Protein AF-A0A0Q6MND7-F1 (afdb_monomer)

Foldseek 3Di:
DKDKDQDDLVLLVVAQVLLLQQQCVQCVPVVSVVSNVDHGDHSVNSNVQSVVSQKMFIDDVPGRGQWMWGFDDDPLATFTPDTGGGPVGPPVCRSVVRVVVSQVPRPNDDDFDQDDDQLQVVCLVLLLLLLVLVAAEEEAAAFADDDPNDGVQLVQLVVSQVVVVVVVSNVRYHSANAHLNDQKWKKKFAQLPPLFIKMKTWNDQNQGDSLQDKIKIKIDRQLQVQLVVLQSVLNSSQHPVRDRDPSSVVSNVSSVVSNPPDHPPDPDDGMGMQTRRSSVVVSNSRSPRGNYYIYTYGHGHRHHPPPPVVVVVVVVVVVVPDDDDDDD

Structure (mmCIF, N/CA/C/O backbone):
data_AF-A0A0Q6MND7-F1
#
_entry.id   AF-A0A0Q6MND7-F1
#
loop_
_atom_site.group_PDB
_atom_site.id
_atom_site.type_symbol
_atom_site.label_atom_id
_atom_site.label_alt_id
_atom_site.label_comp_id
_atom_site.label_asym_id
_atom_site.label_entity_id
_atom_site.label_seq_id
_atom_site.pdbx_PDB_ins_code
_atom_site.Cartn_x
_atom_site.Cartn_y
_atom_site.Cartn_z
_atom_site.occupancy
_atom_site.B_iso_or_equiv
_atom_site.auth_seq_id
_atom_site.auth_comp_id
_atom_site.auth_asym_id
_atom_site.auth_atom_id
_atom_site.pdbx_PDB_model_num
ATOM 1 N N . MET A 1 1 ? 19.888 10.293 -25.696 1.00 70.50 1 MET A N 1
ATOM 2 C CA . MET A 1 1 ? 18.619 10.696 -25.037 1.00 70.50 1 MET A CA 1
ATOM 3 C C . MET A 1 1 ? 17.704 9.487 -25.054 1.00 70.50 1 MET A C 1
ATOM 5 O O . MET A 1 1 ? 17.482 8.951 -26.130 1.00 70.50 1 MET A O 1
ATOM 9 N N . THR A 1 2 ? 17.230 9.033 -23.894 1.00 83.75 2 THR A N 1
ATOM 10 C CA . THR A 1 2 ? 16.391 7.830 -23.796 1.00 83.75 2 THR A CA 1
ATOM 11 C C . THR A 1 2 ? 14.961 8.128 -24.246 1.00 83.75 2 THR A C 1
ATOM 13 O O . THR A 1 2 ? 14.338 9.067 -23.748 1.00 83.75 2 THR A O 1
ATOM 16 N N . THR A 1 3 ? 14.434 7.319 -25.162 1.00 90.19 3 THR A N 1
ATOM 17 C CA . THR A 1 3 ? 13.071 7.426 -25.697 1.00 90.19 3 THR A CA 1
ATOM 18 C C . THR A 1 3 ? 12.253 6.209 -25.285 1.00 90.19 3 THR A C 1
ATOM 20 O O . THR A 1 3 ? 12.739 5.084 -25.361 1.00 90.19 3 THR A O 1
ATOM 23 N N . ILE A 1 4 ? 11.004 6.430 -24.863 1.00 90.12 4 ILE A N 1
ATOM 24 C CA . ILE A 1 4 ? 10.061 5.352 -24.542 1.00 90.12 4 ILE A CA 1
ATOM 25 C C . ILE A 1 4 ? 9.159 5.088 -25.749 1.00 90.12 4 ILE A C 1
ATOM 27 O O . ILE A 1 4 ? 8.476 6.004 -26.221 1.00 90.12 4 ILE A O 1
ATOM 31 N N . ARG A 1 5 ? 9.099 3.837 -26.206 1.00 91.88 5 ARG A N 1
ATOM 32 C CA . ARG A 1 5 ? 8.251 3.398 -27.327 1.00 91.88 5 ARG A CA 1
ATOM 33 C C . ARG A 1 5 ? 7.620 2.033 -27.055 1.00 91.88 5 ARG A C 1
ATOM 35 O O . ARG A 1 5 ? 8.047 1.331 -26.145 1.00 91.88 5 ARG A O 1
ATOM 42 N N . ILE A 1 6 ? 6.599 1.673 -27.835 1.00 90.38 6 ILE A N 1
ATOM 43 C CA . ILE A 1 6 ? 6.095 0.291 -27.870 1.00 90.38 6 ILE A CA 1
ATOM 44 C C . ILE A 1 6 ? 7.234 -0.610 -28.369 1.00 90.38 6 ILE A C 1
ATOM 46 O O . ILE A 1 6 ? 8.007 -0.214 -29.254 1.00 90.38 6 ILE A O 1
ATOM 50 N N . ALA A 1 7 ? 7.365 -1.771 -27.741 1.00 93.00 7 ALA A N 1
ATOM 51 C CA . ALA A 1 7 ? 8.336 -2.784 -28.112 1.00 93.00 7 ALA A CA 1
ATOM 52 C C . ALA A 1 7 ? 8.013 -3.363 -29.499 1.00 93.00 7 ALA A C 1
ATOM 54 O O . ALA A 1 7 ? 6.854 -3.479 -29.895 1.00 93.00 7 ALA A O 1
ATOM 55 N N . GLN A 1 8 ? 9.047 -3.701 -30.251 1.00 94.06 8 GLN A N 1
ATOM 56 C CA . GLN A 1 8 ? 8.972 -4.376 -31.541 1.00 94.06 8 GLN A CA 1
ATOM 57 C C . GLN A 1 8 ? 9.474 -5.809 -31.371 1.00 94.06 8 GLN A C 1
ATOM 59 O O . GLN A 1 8 ? 10.228 -6.087 -30.447 1.00 94.06 8 GLN A O 1
ATOM 64 N N . ASP A 1 9 ? 9.097 -6.716 -32.273 1.00 94.62 9 ASP A N 1
ATOM 65 C CA . ASP A 1 9 ? 9.499 -8.132 -32.193 1.00 94.62 9 ASP A CA 1
ATOM 66 C C . ASP A 1 9 ? 11.025 -8.315 -32.066 1.00 94.62 9 ASP A C 1
ATOM 68 O O . ASP A 1 9 ? 11.494 -9.127 -31.273 1.00 94.62 9 ASP A O 1
ATOM 72 N N . ALA A 1 10 ? 11.802 -7.474 -32.757 1.00 93.75 10 ALA A N 1
ATOM 73 C CA . ALA A 1 10 ? 13.262 -7.474 -32.690 1.00 93.75 10 ALA A CA 1
ATOM 74 C C . ALA A 1 10 ? 13.832 -7.103 -31.306 1.00 93.75 10 ALA A C 1
ATOM 76 O O . ALA A 1 10 ? 14.973 -7.451 -31.015 1.00 93.75 10 ALA A O 1
ATOM 77 N N . ASP A 1 11 ? 13.066 -6.415 -30.452 1.00 95.06 11 ASP A N 1
ATOM 78 C CA . ASP A 1 11 ? 13.502 -6.088 -29.091 1.00 95.06 11 ASP A CA 1
ATOM 79 C C . ASP A 1 11 ? 13.483 -7.320 -28.171 1.00 95.06 11 ASP A C 1
ATOM 81 O O . ASP A 1 11 ? 14.204 -7.325 -27.177 1.00 95.06 11 ASP A O 1
ATOM 85 N N . ALA A 1 12 ? 12.686 -8.354 -28.489 1.00 95.94 12 ALA A N 1
ATOM 86 C CA . ALA A 1 12 ? 12.447 -9.508 -27.615 1.00 95.94 12 ALA A CA 1
ATOM 87 C C . ALA A 1 12 ? 13.736 -10.237 -27.212 1.00 95.94 12 ALA A C 1
ATOM 89 O O . ALA A 1 12 ? 13.861 -10.677 -26.074 1.00 95.94 12 ALA A O 1
ATOM 90 N N . GLU A 1 13 ? 14.698 -10.325 -28.133 1.00 95.75 13 GLU A N 1
ATOM 91 C CA . GLU A 1 13 ? 15.995 -10.980 -27.913 1.00 95.75 13 GLU A CA 1
ATOM 92 C C . GLU A 1 13 ? 16.841 -10.268 -26.846 1.00 95.75 13 GLU A C 1
ATOM 94 O O . GLU A 1 13 ? 17.665 -10.893 -26.191 1.00 95.75 13 GLU A O 1
ATOM 99 N N . ALA A 1 14 ? 16.644 -8.960 -26.650 1.00 95.12 14 ALA A N 1
ATOM 100 C CA . ALA A 1 14 ? 17.425 -8.168 -25.702 1.00 95.12 14 ALA A CA 1
ATOM 101 C C . ALA A 1 14 ? 16.803 -8.109 -24.296 1.00 95.12 14 ALA A C 1
ATOM 103 O O . ALA A 1 14 ? 17.471 -7.677 -23.357 1.00 95.12 14 ALA A O 1
ATOM 104 N N . LEU A 1 15 ? 15.529 -8.484 -24.137 1.00 95.94 15 LEU A N 1
ATOM 105 C CA . LEU A 1 15 ? 14.802 -8.284 -22.879 1.00 95.94 15 LEU A CA 1
ATOM 106 C C . LEU A 1 15 ? 15.292 -9.184 -21.729 1.00 95.94 15 LEU A C 1
ATOM 108 O O . LEU A 1 15 ? 15.521 -8.630 -20.651 1.00 95.94 15 LEU A O 1
ATOM 112 N N . PRO A 1 16 ? 15.572 -10.489 -21.930 1.00 95.56 16 PRO A N 1
ATOM 113 C CA . PRO A 1 16 ? 16.073 -11.339 -20.846 1.00 95.56 16 PRO A CA 1
ATOM 114 C C . PRO A 1 16 ? 17.406 -10.845 -20.263 1.00 95.56 16 PRO A C 1
ATOM 116 O O . PRO A 1 16 ? 17.602 -10.848 -19.052 1.00 95.56 16 PRO A O 1
ATOM 119 N N . ASP A 1 17 ? 18.308 -10.322 -21.101 1.00 94.81 17 ASP A N 1
ATOM 120 C CA . ASP A 1 17 ? 19.592 -9.765 -20.649 1.00 94.81 17 ASP A CA 1
ATOM 121 C C . ASP A 1 17 ? 19.421 -8.494 -19.796 1.00 94.81 17 ASP A C 1
ATOM 123 O O . ASP A 1 17 ? 20.242 -8.188 -18.923 1.00 94.81 17 ASP A O 1
ATOM 127 N N . ILE A 1 18 ? 18.369 -7.712 -20.056 1.00 95.25 18 ILE A N 1
ATOM 128 C CA . ILE A 1 18 ? 18.023 -6.536 -19.250 1.00 95.25 18 ILE A CA 1
ATOM 129 C C . ILE A 1 18 ? 17.483 -6.974 -17.886 1.00 95.25 18 ILE A C 1
ATOM 131 O O . ILE A 1 18 ? 17.855 -6.360 -16.884 1.00 95.25 18 ILE A O 1
ATOM 135 N N . GLU A 1 19 ? 16.642 -8.009 -17.854 1.00 91.38 19 GLU A N 1
ATOM 136 C CA . GLU A 1 19 ? 16.092 -8.615 -16.634 1.00 91.38 19 GLU A CA 1
ATOM 137 C C . GLU A 1 19 ? 17.212 -9.174 -15.755 1.00 91.38 19 GLU A C 1
ATOM 139 O O . GLU A 1 19 ? 17.381 -8.708 -14.626 1.00 91.38 19 GLU A O 1
ATOM 144 N N . GLN A 1 20 ? 18.098 -9.998 -16.329 1.00 91.81 20 GLN A N 1
ATOM 145 C CA . GLN A 1 20 ? 19.283 -10.505 -15.638 1.00 91.81 20 GLN A CA 1
ATOM 146 C C . GLN A 1 20 ? 20.124 -9.362 -15.070 1.00 91.81 20 GLN A C 1
ATOM 148 O O . GLN A 1 20 ? 20.517 -9.369 -13.903 1.00 91.81 20 GLN A O 1
ATOM 153 N N . SER A 1 21 ? 20.396 -8.339 -15.891 1.00 91.38 21 SER A N 1
ATOM 154 C CA . SER A 1 21 ? 21.169 -7.183 -15.448 1.00 91.38 21 SER A CA 1
ATOM 155 C C . SER A 1 21 ? 20.488 -6.453 -14.293 1.00 91.38 21 SER A C 1
ATOM 157 O O . SER A 1 21 ? 21.192 -5.979 -13.409 1.00 91.38 21 SER A O 1
ATOM 159 N N . ALA A 1 22 ? 19.160 -6.328 -14.287 1.00 83.56 22 ALA A N 1
ATOM 160 C CA . ALA A 1 22 ? 18.425 -5.694 -13.200 1.00 83.56 22 ALA A CA 1
ATOM 161 C C . ALA A 1 22 ? 18.458 -6.541 -11.915 1.00 83.56 22 ALA A C 1
ATOM 163 O O . ALA A 1 22 ? 18.654 -5.973 -10.835 1.00 83.56 22 ALA A O 1
ATOM 164 N N . GLY A 1 23 ? 18.339 -7.868 -12.044 1.00 78.69 23 GLY A N 1
ATOM 165 C CA . GLY A 1 23 ? 18.382 -8.845 -10.953 1.00 78.69 23 GLY A CA 1
ATOM 166 C C . GLY A 1 23 ? 19.673 -8.791 -10.130 1.00 78.69 23 GLY A C 1
ATOM 167 O O . GLY A 1 23 ? 19.641 -8.912 -8.906 1.00 78.69 23 GLY A O 1
ATOM 168 N N . GLU A 1 24 ? 20.806 -8.461 -10.756 1.00 84.88 24 GLU A N 1
ATOM 169 C CA . GLU A 1 24 ? 22.101 -8.282 -10.074 1.00 84.88 24 GLU A CA 1
ATOM 170 C C . GLU A 1 24 ? 22.072 -7.231 -8.940 1.00 84.88 24 GLU A C 1
ATOM 172 O O . GLU A 1 24 ? 22.904 -7.263 -8.028 1.00 84.88 24 GLU A O 1
ATOM 177 N N . ALA A 1 25 ? 21.092 -6.316 -8.931 1.00 76.06 25 ALA A N 1
ATOM 178 C CA . ALA A 1 25 ? 20.876 -5.384 -7.823 1.00 76.06 25 ALA A CA 1
ATOM 179 C C . ALA A 1 25 ? 20.550 -6.085 -6.489 1.00 76.06 25 ALA A C 1
ATOM 181 O O . ALA A 1 25 ? 20.827 -5.527 -5.425 1.00 76.06 25 ALA A O 1
ATOM 182 N N . TYR A 1 26 ? 19.975 -7.289 -6.525 1.00 71.50 26 TYR A N 1
ATOM 183 C CA . TYR A 1 26 ? 19.541 -8.012 -5.329 1.00 71.50 26 TYR A CA 1
ATOM 184 C C . TYR A 1 26 ? 20.669 -8.775 -4.634 1.00 71.50 26 TYR A C 1
ATOM 186 O O . TYR A 1 26 ? 20.557 -9.052 -3.445 1.00 71.50 26 TYR A O 1
ATOM 194 N N . ARG A 1 27 ? 21.811 -9.007 -5.300 1.00 78.25 27 ARG A N 1
ATOM 195 C CA . ARG A 1 27 ? 22.987 -9.654 -4.678 1.00 78.25 27 ARG A CA 1
ATOM 196 C C . ARG A 1 27 ? 23.570 -8.875 -3.499 1.00 78.25 27 ARG A C 1
ATOM 198 O O . ARG A 1 27 ? 24.307 -9.427 -2.690 1.00 78.25 27 ARG A O 1
ATOM 205 N N . TRP A 1 28 ? 23.247 -7.587 -3.400 1.00 70.44 28 TRP A N 1
ATOM 206 C CA . TRP A 1 28 ? 23.669 -6.721 -2.300 1.00 70.44 28 TRP A CA 1
ATOM 207 C C . TRP A 1 28 ? 22.899 -6.978 -0.994 1.00 70.44 28 TRP A C 1
ATOM 209 O O . TRP A 1 28 ? 23.251 -6.395 0.030 1.00 70.44 28 TRP A O 1
ATOM 219 N N . ILE A 1 29 ? 21.858 -7.818 -1.026 1.00 67.56 29 ILE A N 1
ATOM 220 C CA . ILE A 1 29 ? 21.033 -8.210 0.120 1.00 67.56 29 ILE A CA 1
ATOM 221 C C . ILE A 1 29 ? 21.031 -9.742 0.168 1.00 67.56 29 ILE A C 1
ATOM 223 O O . ILE A 1 29 ? 20.474 -10.383 -0.719 1.00 67.56 29 ILE A O 1
ATOM 227 N N . GLU A 1 30 ? 21.674 -10.326 1.181 1.00 65.12 30 GLU A N 1
ATOM 228 C CA . GLU A 1 30 ? 21.924 -11.775 1.272 1.00 65.12 30 GLU A CA 1
ATOM 229 C C . GLU A 1 30 ? 20.633 -12.599 1.146 1.00 65.12 30 GLU A C 1
ATOM 231 O O . GLU A 1 30 ? 20.580 -13.570 0.395 1.00 65.12 30 GLU A O 1
ATOM 236 N N . GLU A 1 31 ? 19.555 -12.155 1.790 1.00 62.84 31 GLU A N 1
ATOM 237 C CA . GLU A 1 31 ? 18.251 -12.822 1.789 1.00 62.84 31 GLU A CA 1
ATOM 238 C C . GLU A 1 31 ? 17.506 -12.735 0.446 1.00 62.84 31 GLU A C 1
ATOM 240 O O . GLU A 1 31 ? 16.548 -13.477 0.227 1.00 62.84 31 GLU A O 1
ATOM 245 N N . LEU A 1 32 ? 17.923 -11.838 -0.455 1.00 62.91 32 LEU A N 1
ATOM 246 C CA . LEU A 1 32 ? 17.310 -11.620 -1.771 1.00 62.91 32 LEU A CA 1
ATOM 247 C C . LEU A 1 32 ? 18.222 -12.032 -2.930 1.00 62.91 32 LEU A C 1
ATOM 249 O O . LEU A 1 32 ? 17.815 -11.929 -4.083 1.00 62.91 32 LEU A O 1
ATOM 253 N N . ALA A 1 33 ? 19.435 -12.518 -2.648 1.00 69.19 33 ALA A N 1
ATOM 254 C CA . ALA A 1 33 ? 20.409 -12.881 -3.674 1.00 69.19 33 ALA A CA 1
ATOM 255 C C . ALA A 1 33 ? 19.868 -13.919 -4.671 1.00 69.19 33 ALA A C 1
ATOM 257 O O . ALA A 1 33 ? 20.225 -13.867 -5.844 1.00 69.19 33 ALA A O 1
ATOM 258 N N . TRP A 1 34 ? 18.958 -14.789 -4.219 1.00 72.31 34 TRP A N 1
ATOM 259 C CA . TRP A 1 34 ? 18.282 -15.787 -5.049 1.00 72.31 34 TRP A CA 1
ATOM 260 C C . TRP A 1 34 ? 17.494 -15.182 -6.222 1.00 72.31 34 TRP A C 1
ATOM 262 O O . TRP A 1 34 ? 17.360 -15.847 -7.237 1.00 72.31 34 TRP A O 1
ATOM 272 N N . ILE A 1 35 ? 17.034 -13.925 -6.130 1.00 66.75 35 ILE A N 1
ATOM 273 C CA . ILE A 1 35 ? 16.325 -13.233 -7.225 1.00 66.75 35 ILE A CA 1
ATOM 274 C C . ILE A 1 35 ? 17.243 -13.044 -8.441 1.00 66.75 35 ILE A C 1
ATOM 276 O O . ILE A 1 35 ? 16.785 -13.068 -9.574 1.00 66.75 35 ILE A O 1
ATOM 280 N N . ALA A 1 36 ? 18.551 -12.870 -8.223 1.00 74.75 36 ALA A N 1
ATOM 281 C CA . ALA A 1 36 ? 19.519 -12.738 -9.313 1.00 74.75 36 ALA A CA 1
ATOM 282 C C . ALA A 1 36 ? 19.829 -14.075 -10.012 1.00 74.75 36 ALA A C 1
ATOM 284 O O . ALA A 1 36 ? 20.459 -14.075 -11.071 1.00 74.75 36 ALA A O 1
ATOM 285 N N . ASP A 1 37 ? 19.442 -15.189 -9.388 1.00 77.25 37 ASP A N 1
ATOM 286 C CA . ASP A 1 37 ? 19.674 -16.551 -9.865 1.00 77.25 37 ASP A CA 1
ATOM 287 C C . ASP A 1 37 ? 18.371 -17.224 -10.349 1.00 77.25 37 ASP A C 1
ATOM 289 O O . ASP A 1 37 ? 18.407 -18.395 -10.727 1.00 77.25 37 ASP A O 1
ATOM 293 N N . ASP A 1 38 ? 17.238 -16.511 -10.310 1.00 76.56 38 ASP A N 1
ATOM 294 C CA . ASP A 1 38 ? 15.942 -16.991 -10.797 1.00 76.56 38 ASP A CA 1
ATOM 295 C C . ASP A 1 38 ? 15.877 -16.955 -12.334 1.00 76.56 38 ASP A C 1
ATOM 297 O O . ASP A 1 38 ? 16.643 -16.249 -12.997 1.00 76.56 38 ASP A O 1
ATOM 301 N N . ASP A 1 39 ? 14.970 -17.741 -12.909 1.00 81.69 39 ASP A N 1
ATOM 302 C CA . ASP A 1 39 ? 14.816 -17.821 -14.360 1.00 81.69 39 ASP A CA 1
ATOM 303 C C . ASP A 1 39 ? 14.182 -16.533 -14.910 1.00 81.69 39 ASP A C 1
ATOM 305 O O . ASP A 1 39 ? 13.076 -16.156 -14.520 1.00 81.69 39 ASP A O 1
ATOM 309 N N . ASN A 1 40 ? 14.844 -15.897 -15.884 1.00 88.88 40 ASN A N 1
ATOM 310 C CA . ASN A 1 40 ? 14.270 -14.742 -16.578 1.00 88.88 40 ASN A CA 1
ATOM 311 C C . ASN A 1 40 ? 13.101 -15.150 -17.488 1.00 88.88 40 ASN A C 1
ATOM 313 O O . ASN A 1 40 ? 13.036 -16.275 -18.005 1.00 88.88 40 ASN A O 1
ATOM 317 N N . GLN A 1 41 ? 12.214 -14.199 -17.783 1.00 84.81 41 GLN A N 1
ATOM 318 C CA . GLN A 1 41 ? 11.152 -14.398 -18.763 1.00 84.81 41 GLN A CA 1
ATOM 319 C C . GLN A 1 41 ? 11.728 -14.779 -20.146 1.00 84.81 41 GLN A C 1
ATOM 321 O O . GLN A 1 41 ? 12.695 -14.199 -20.639 1.00 84.81 41 GLN A O 1
ATOM 326 N N . THR A 1 42 ? 11.145 -15.793 -20.799 1.00 91.88 42 THR A N 1
ATOM 327 C CA . THR A 1 42 ? 11.681 -16.291 -22.076 1.00 91.88 42 THR A CA 1
ATOM 328 C C . THR A 1 42 ? 11.456 -15.305 -23.222 1.00 91.88 42 THR A C 1
ATOM 330 O O . THR A 1 42 ? 10.476 -14.550 -23.243 1.00 91.88 42 THR A O 1
ATOM 333 N N . VAL A 1 43 ? 12.317 -15.366 -24.245 1.00 95.56 43 VAL A N 1
ATOM 334 C CA . VAL A 1 43 ? 12.164 -14.571 -25.477 1.00 95.56 43 VAL A CA 1
ATOM 335 C C . VAL A 1 43 ? 10.799 -14.829 -26.125 1.00 95.56 43 VAL A C 1
ATOM 337 O O . VAL A 1 43 ? 10.141 -13.893 -26.578 1.00 95.56 43 VAL A O 1
ATOM 340 N N . GLU A 1 44 ? 10.324 -16.077 -26.136 1.00 94.25 44 GLU A N 1
ATOM 341 C CA . GLU A 1 44 ? 9.005 -16.439 -26.667 1.00 94.25 44 GLU A CA 1
ATOM 342 C C . GLU A 1 44 ? 7.885 -15.728 -25.908 1.00 94.25 44 GLU A C 1
ATOM 344 O O . GLU A 1 44 ? 6.988 -15.153 -26.527 1.00 94.25 44 GLU A O 1
ATOM 349 N N . ARG A 1 45 ? 7.960 -15.696 -24.572 1.00 90.25 45 ARG A N 1
ATOM 350 C CA . ARG A 1 45 ? 6.964 -15.004 -23.754 1.00 90.25 45 ARG A CA 1
ATOM 351 C C . ARG A 1 45 ? 7.005 -13.495 -23.980 1.00 90.25 45 ARG A C 1
ATOM 353 O O . ARG A 1 45 ? 5.952 -12.862 -24.069 1.00 90.25 45 ARG A O 1
ATOM 360 N N . HIS A 1 46 ? 8.189 -12.910 -24.133 1.00 94.50 46 HIS A N 1
ATOM 361 C CA . HIS A 1 46 ? 8.306 -11.508 -24.521 1.00 94.50 46 HIS A CA 1
ATOM 362 C C . HIS A 1 46 ? 7.660 -11.238 -25.883 1.00 94.50 46 HIS A C 1
ATOM 364 O O . HIS A 1 46 ? 6.870 -10.300 -25.988 1.00 94.50 46 HIS A O 1
ATOM 370 N N . ARG A 1 47 ? 7.901 -12.079 -26.900 1.00 95.25 47 ARG A N 1
ATOM 371 C CA . ARG A 1 47 ? 7.250 -11.957 -28.218 1.00 95.25 47 ARG A CA 1
ATOM 372 C C . ARG A 1 47 ? 5.726 -11.989 -28.116 1.00 95.25 47 ARG A C 1
ATOM 374 O O . ARG A 1 47 ? 5.060 -11.170 -28.748 1.00 95.25 47 ARG A O 1
ATOM 381 N N . GLU A 1 48 ? 5.163 -12.871 -27.291 1.00 92.25 48 GLU A N 1
ATOM 382 C CA . GLU A 1 48 ? 3.714 -12.921 -27.051 1.00 92.25 48 GLU A CA 1
ATOM 383 C C . GLU A 1 48 ? 3.167 -11.599 -26.490 1.00 92.25 48 GLU A C 1
ATOM 385 O O . GLU A 1 48 ? 2.149 -11.093 -26.968 1.00 92.25 48 GLU A O 1
ATOM 390 N N . LEU A 1 49 ? 3.828 -11.024 -25.481 1.00 85.00 49 LEU A N 1
ATOM 391 C CA . LEU A 1 49 ? 3.399 -9.773 -24.841 1.00 85.00 49 LEU A CA 1
ATOM 392 C C . LEU A 1 49 ? 3.612 -8.554 -25.753 1.00 85.00 49 LEU A C 1
ATOM 394 O O . LEU A 1 49 ? 2.794 -7.632 -25.765 1.00 85.00 49 LEU A O 1
ATOM 398 N N . ILE A 1 50 ? 4.669 -8.569 -26.567 1.00 90.88 50 ILE A N 1
ATOM 399 C CA . ILE A 1 50 ? 4.912 -7.576 -27.620 1.00 90.88 50 ILE A CA 1
ATOM 400 C C . ILE A 1 50 ? 3.785 -7.620 -28.656 1.00 90.88 50 ILE A C 1
ATOM 402 O O . ILE A 1 50 ? 3.220 -6.577 -28.989 1.00 90.88 50 ILE A O 1
ATOM 406 N N . ALA A 1 51 ? 3.397 -8.813 -29.116 1.00 86.00 51 ALA A N 1
ATOM 407 C CA . ALA A 1 51 ? 2.311 -8.990 -30.079 1.00 86.00 51 ALA A CA 1
ATOM 408 C C . ALA A 1 51 ? 0.949 -8.510 -29.544 1.00 86.00 51 ALA A C 1
ATOM 410 O O . ALA A 1 51 ? 0.110 -8.052 -30.320 1.00 86.00 51 ALA A O 1
ATOM 411 N N . LYS A 1 52 ? 0.738 -8.555 -28.221 1.00 82.25 52 LYS A N 1
ATOM 412 C CA . LYS A 1 52 ? -0.448 -7.995 -27.546 1.00 82.25 52 LYS A CA 1
ATOM 413 C C . LYS A 1 52 ? -0.427 -6.465 -27.425 1.00 82.25 52 LYS A C 1
ATOM 415 O O . LYS A 1 52 ? -1.421 -5.882 -27.002 1.00 82.25 52 LYS A O 1
ATOM 420 N N . GLY A 1 53 ? 0.674 -5.800 -27.785 1.00 83.44 53 GLY A N 1
ATOM 421 C CA . GLY A 1 53 ? 0.817 -4.344 -27.689 1.00 83.44 53 GLY A CA 1
ATOM 422 C C . GLY A 1 53 ? 0.971 -3.824 -26.257 1.00 83.44 53 GLY A C 1
ATOM 423 O O . GLY A 1 53 ? 0.860 -2.623 -26.022 1.00 83.44 53 GLY A O 1
ATOM 424 N N . THR A 1 54 ? 1.237 -4.712 -25.299 1.00 82.62 54 THR A N 1
ATOM 425 C CA . THR A 1 54 ? 1.332 -4.415 -23.864 1.00 82.62 54 THR A CA 1
ATOM 426 C C . THR A 1 54 ? 2.777 -4.457 -23.363 1.00 82.62 54 THR A C 1
ATOM 428 O O . THR A 1 54 ? 3.031 -4.690 -22.182 1.00 82.62 54 THR A O 1
ATOM 431 N N . CYS A 1 55 ? 3.740 -4.222 -24.258 1.00 88.81 55 CYS A N 1
ATOM 432 C CA . CYS A 1 55 ? 5.155 -4.123 -23.926 1.00 88.81 55 CYS A CA 1
ATOM 433 C C . CYS A 1 55 ? 5.755 -2.801 -24.427 1.00 88.81 55 CYS A C 1
ATOM 435 O O . CYS A 1 55 ? 5.539 -2.386 -25.569 1.00 88.81 55 CYS A O 1
ATOM 437 N N . TRP A 1 56 ? 6.523 -2.135 -23.566 1.00 93.75 56 TRP A N 1
ATOM 438 C CA . TRP A 1 56 ? 7.209 -0.878 -23.858 1.00 93.75 56 TRP A CA 1
ATOM 439 C C . TRP A 1 56 ? 8.688 -1.000 -23.535 1.00 93.75 56 TRP A C 1
ATOM 441 O O . TRP A 1 56 ? 9.058 -1.615 -22.541 1.00 93.75 56 TRP A O 1
ATOM 451 N N . VAL A 1 57 ? 9.525 -0.344 -24.332 1.00 96.00 57 VAL A N 1
ATOM 452 C CA . VAL A 1 57 ? 10.973 -0.290 -24.126 1.00 96.00 57 VAL A CA 1
ATOM 453 C C . VAL A 1 57 ? 11.459 1.142 -23.992 1.00 96.00 57 VAL A C 1
ATOM 455 O O . VAL A 1 57 ? 10.900 2.075 -24.579 1.00 96.00 57 VAL A O 1
ATOM 458 N N . ALA A 1 58 ? 12.526 1.308 -23.218 1.00 94.81 58 ALA A N 1
ATOM 459 C CA . ALA A 1 58 ? 13.334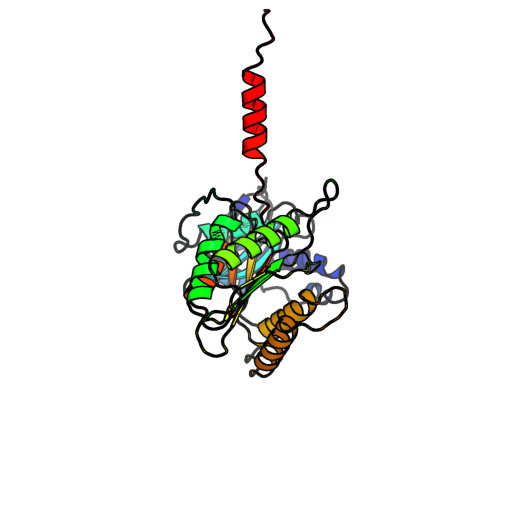 2.510 -23.196 1.00 94.81 58 ALA A CA 1
ATOM 460 C C . ALA A 1 58 ? 14.607 2.235 -23.996 1.00 94.81 58 ALA A C 1
ATOM 462 O O . ALA A 1 58 ? 15.386 1.361 -23.622 1.00 94.81 58 ALA A O 1
ATOM 463 N N . ALA A 1 59 ? 14.819 2.977 -25.076 1.00 91.94 59 ALA A N 1
ATOM 464 C CA . ALA A 1 59 ? 15.990 2.829 -25.934 1.00 91.94 59 ALA A CA 1
ATOM 465 C C . ALA A 1 59 ? 16.737 4.159 -26.056 1.00 91.94 59 ALA A C 1
ATOM 467 O O . ALA A 1 59 ? 16.127 5.236 -26.025 1.00 91.94 59 ALA A O 1
ATOM 468 N N . GLU A 1 60 ? 18.057 4.089 -26.178 1.00 85.81 60 GLU A N 1
ATOM 469 C CA . GLU A 1 60 ? 18.860 5.211 -26.663 1.00 85.81 60 GLU A CA 1
ATOM 470 C C . GLU A 1 60 ? 18.842 5.210 -28.205 1.00 85.81 60 GLU A C 1
ATOM 472 O O . GLU A 1 60 ? 18.341 4.273 -28.825 1.00 85.81 60 GLU A O 1
ATOM 477 N N . LEU A 1 61 ? 19.243 6.314 -28.841 1.00 76.31 61 LEU A N 1
ATOM 478 C CA . LEU A 1 61 ? 19.129 6.438 -30.299 1.00 76.31 61 LEU A CA 1
ATOM 479 C C . LEU A 1 61 ? 20.058 5.409 -30.962 1.00 76.31 61 LEU A C 1
ATOM 481 O O . LEU A 1 61 ? 21.243 5.410 -30.656 1.00 76.31 61 LEU A O 1
ATOM 485 N N . ASP A 1 62 ? 19.512 4.568 -31.843 1.00 70.81 62 ASP A N 1
ATOM 486 C CA . ASP A 1 62 ? 20.225 3.505 -32.573 1.00 70.81 62 ASP A CA 1
ATOM 487 C C . ASP A 1 62 ? 20.845 2.381 -31.709 1.00 70.81 62 ASP A C 1
ATOM 489 O O . ASP A 1 62 ? 21.532 1.511 -32.242 1.00 70.81 62 ASP A O 1
ATOM 493 N N . ASP A 1 63 ? 20.542 2.345 -30.407 1.00 78.75 63 ASP A N 1
ATOM 494 C CA . ASP A 1 63 ? 21.018 1.326 -29.466 1.00 78.75 63 ASP A CA 1
ATOM 495 C C . ASP A 1 63 ? 19.909 0.328 -29.074 1.00 78.75 63 ASP A C 1
ATOM 497 O O . ASP A 1 63 ? 18.715 0.664 -29.113 1.00 78.75 63 ASP A O 1
ATOM 501 N N . PRO A 1 64 ? 20.277 -0.902 -28.653 1.00 84.62 64 PRO A N 1
ATOM 502 C CA . PRO A 1 64 ? 19.330 -1.852 -28.078 1.00 84.62 64 PRO A CA 1
ATOM 503 C C . PRO A 1 64 ? 18.636 -1.269 -26.834 1.00 84.62 64 PRO A C 1
ATOM 505 O O . PRO A 1 64 ? 19.155 -0.354 -26.182 1.00 84.62 64 PRO A O 1
ATOM 508 N N . PRO A 1 65 ? 17.446 -1.784 -26.479 1.00 95.50 65 PRO A N 1
ATOM 509 C CA . PRO A 1 65 ? 16.733 -1.320 -25.301 1.00 95.50 65 PRO A CA 1
ATOM 510 C C . PRO A 1 65 ? 17.585 -1.472 -24.033 1.00 95.50 65 PRO A C 1
ATOM 512 O O . PRO A 1 65 ? 18.328 -2.432 -23.852 1.00 95.50 65 PRO A O 1
ATOM 515 N N . ILE A 1 66 ? 17.465 -0.496 -23.135 1.00 95.69 66 ILE A N 1
ATOM 516 C CA . ILE A 1 66 ? 18.152 -0.466 -21.833 1.00 95.69 66 ILE A CA 1
ATOM 517 C C . ILE A 1 66 ? 17.192 -0.696 -20.661 1.00 95.69 66 ILE A C 1
ATOM 519 O O . ILE A 1 66 ? 17.609 -0.773 -19.504 1.00 95.69 66 ILE A O 1
ATOM 523 N N . ALA A 1 67 ? 15.895 -0.746 -20.952 1.00 94.81 67 ALA A N 1
ATOM 524 C CA . ALA A 1 67 ? 14.845 -1.075 -20.008 1.00 94.81 67 ALA A CA 1
ATOM 525 C C . ALA A 1 67 ? 13.584 -1.507 -20.756 1.00 94.81 67 ALA A C 1
ATOM 527 O O . ALA A 1 67 ? 13.356 -1.065 -21.887 1.00 94.81 67 ALA A O 1
ATOM 528 N N . PHE A 1 68 ? 12.728 -2.277 -20.097 1.00 94.94 68 PHE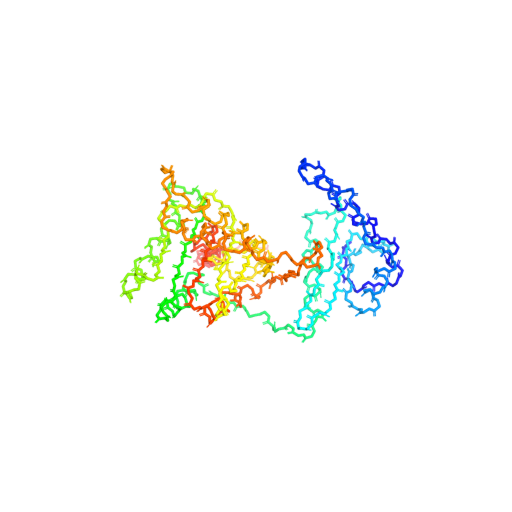 A N 1
ATOM 529 C CA . PHE A 1 68 ? 11.417 -2.627 -20.623 1.00 94.94 68 PHE A CA 1
ATOM 530 C C . PHE A 1 68 ? 10.366 -2.744 -19.523 1.00 94.94 68 PHE A C 1
ATOM 532 O O . PHE A 1 68 ? 10.686 -2.862 -18.346 1.00 94.94 68 PHE A O 1
ATOM 539 N N . LEU A 1 69 ? 9.105 -2.677 -19.934 1.00 90.94 69 LEU A N 1
ATOM 540 C CA . LEU A 1 69 ? 7.930 -3.014 -19.145 1.00 90.94 69 LEU A CA 1
ATOM 541 C C . LEU A 1 69 ? 7.110 -3.986 -19.984 1.00 90.94 69 LEU A C 1
ATOM 543 O O . LEU A 1 69 ? 6.691 -3.622 -21.085 1.00 90.94 69 LEU A O 1
ATOM 547 N N . SER A 1 70 ? 6.887 -5.200 -19.491 1.00 86.00 70 SER A N 1
ATOM 548 C CA . SER A 1 70 ? 5.982 -6.175 -20.094 1.00 86.00 70 SER A CA 1
ATOM 549 C C . SER A 1 70 ? 4.732 -6.293 -19.224 1.00 86.00 70 SER A C 1
ATOM 551 O O . SER A 1 70 ? 4.791 -6.324 -17.997 1.00 86.00 70 SER A O 1
ATOM 553 N N . ALA A 1 71 ? 3.565 -6.285 -19.853 1.00 81.62 71 ALA A N 1
ATOM 554 C CA . ALA A 1 71 ? 2.290 -6.324 -19.160 1.00 81.62 71 ALA A CA 1
ATOM 555 C C . ALA A 1 71 ? 1.257 -7.094 -19.976 1.00 81.62 71 ALA A C 1
ATOM 557 O O . ALA A 1 71 ? 1.492 -7.459 -21.123 1.00 81.62 71 ALA A O 1
ATOM 558 N N . GLU A 1 72 ? 0.097 -7.328 -19.390 1.00 77.62 72 GLU A N 1
ATOM 559 C CA . GLU A 1 72 ? -1.089 -7.880 -20.022 1.00 77.62 72 GLU A CA 1
ATOM 560 C C . GLU A 1 72 ? -2.317 -7.187 -19.436 1.00 77.62 72 GLU A C 1
ATOM 562 O O . GLU A 1 72 ? -2.325 -6.799 -18.270 1.00 77.62 72 GLU A O 1
ATOM 567 N N . ILE A 1 73 ? -3.357 -6.998 -20.240 1.00 66.38 73 ILE A N 1
ATOM 568 C CA . ILE A 1 73 ? -4.626 -6.483 -19.728 1.00 66.38 73 ILE A CA 1
ATOM 569 C C . ILE A 1 73 ? -5.408 -7.677 -19.180 1.00 66.38 73 ILE A C 1
ATOM 571 O O . ILE A 1 73 ? -5.730 -8.599 -19.928 1.00 66.38 73 ILE A O 1
ATOM 575 N N . GLN A 1 74 ? -5.680 -7.662 -17.878 1.00 62.28 74 GLN A N 1
ATOM 576 C CA . GLN A 1 74 ? -6.549 -8.622 -17.202 1.00 62.28 74 GLN A CA 1
ATOM 577 C C . GLN A 1 74 ? -7.742 -7.847 -16.639 1.00 62.28 74 GLN A C 1
ATOM 579 O O . GLN A 1 74 ? -7.565 -6.935 -15.824 1.00 62.28 74 GLN A O 1
ATOM 584 N N . ASP A 1 75 ? -8.942 -8.173 -17.121 1.00 62.72 75 ASP A N 1
ATOM 585 C CA . ASP A 1 75 ? -10.165 -7.392 -16.909 1.00 62.72 75 ASP A CA 1
ATOM 586 C C . ASP A 1 75 ? -9.948 -5.907 -17.279 1.00 62.72 75 ASP A C 1
ATOM 588 O O . ASP A 1 75 ? -9.549 -5.600 -18.401 1.00 62.72 75 ASP A O 1
ATOM 592 N N . ASP A 1 76 ? -10.136 -4.992 -16.325 1.00 51.84 76 ASP A N 1
ATOM 593 C CA . ASP A 1 76 ? -9.930 -3.546 -16.488 1.00 51.84 76 ASP A CA 1
ATOM 594 C C . ASP A 1 76 ? -8.602 -3.062 -15.867 1.00 51.84 76 ASP A C 1
ATOM 596 O O . ASP A 1 76 ? -8.471 -1.910 -15.445 1.00 51.84 76 ASP A O 1
ATOM 600 N N . THR A 1 77 ? -7.612 -3.946 -15.705 1.00 49.34 77 THR A N 1
ATOM 601 C CA . THR A 1 77 ? -6.327 -3.617 -15.068 1.00 49.34 77 THR A CA 1
ATOM 602 C C . THR A 1 77 ? -5.142 -4.023 -15.944 1.00 49.34 77 THR A C 1
ATOM 604 O O . THR A 1 77 ? -5.084 -5.127 -16.478 1.00 49.34 77 THR A O 1
ATOM 607 N N . LEU A 1 78 ? -4.150 -3.133 -16.053 1.00 60.25 78 LEU A N 1
ATOM 608 C CA . LEU A 1 78 ? -2.854 -3.461 -16.643 1.00 60.25 78 LEU A CA 1
ATOM 609 C C . LEU A 1 78 ? -2.031 -4.267 -15.625 1.00 60.25 78 LEU A C 1
ATOM 611 O O . LEU A 1 78 ? -1.495 -3.709 -14.665 1.00 60.25 78 LEU A O 1
ATOM 615 N N . HIS A 1 79 ? -1.963 -5.579 -15.817 1.00 62.78 79 HIS A N 1
ATOM 616 C CA . HIS A 1 79 ? -1.142 -6.487 -15.028 1.00 62.78 79 HIS A CA 1
ATOM 617 C C . HIS A 1 79 ? 0.291 -6.461 -15.560 1.00 62.78 79 HIS A C 1
ATOM 619 O O . HIS A 1 79 ? 0.537 -6.881 -16.686 1.00 62.78 79 HIS A O 1
ATOM 625 N N . ILE A 1 80 ? 1.232 -5.932 -14.780 1.00 74.75 80 ILE A N 1
ATOM 626 C CA . ILE A 1 80 ? 2.645 -5.895 -15.173 1.00 74.75 80 ILE A CA 1
ATOM 627 C C . ILE A 1 80 ? 3.271 -7.241 -14.838 1.00 74.75 80 ILE A C 1
ATOM 629 O O . ILE A 1 80 ? 3.237 -7.654 -13.683 1.00 74.75 80 ILE A O 1
ATOM 633 N N . TRP A 1 81 ? 3.830 -7.887 -15.856 1.00 79.31 81 TRP A N 1
ATOM 634 C CA . TRP A 1 81 ? 4.604 -9.110 -15.709 1.00 79.31 81 TRP A CA 1
ATOM 635 C C . TRP A 1 81 ? 6.022 -8.792 -15.247 1.00 79.31 81 TRP A C 1
ATOM 637 O O . TRP A 1 81 ? 6.485 -9.409 -14.301 1.00 79.31 81 TRP A O 1
ATOM 647 N N . GLU A 1 82 ? 6.670 -7.805 -15.871 1.00 83.81 82 GLU A N 1
ATOM 648 C CA . GLU A 1 82 ? 8.049 -7.437 -15.550 1.00 83.81 82 GLU A CA 1
ATOM 649 C C . GLU A 1 82 ? 8.318 -5.949 -15.840 1.00 83.81 82 GLU A C 1
ATOM 651 O O . GLU A 1 82 ? 7.758 -5.358 -16.773 1.00 83.81 82 GLU A O 1
ATOM 656 N N . LEU A 1 83 ? 9.183 -5.328 -15.035 1.00 87.31 83 LEU A N 1
ATOM 657 C CA . LEU A 1 83 ? 9.736 -3.992 -15.244 1.00 87.31 83 LEU A CA 1
ATOM 658 C C . LEU A 1 83 ? 11.224 -4.018 -14.891 1.00 87.31 83 LEU A C 1
ATOM 660 O O . LEU A 1 83 ? 11.615 -3.751 -13.752 1.00 87.31 83 LEU A O 1
ATOM 664 N N . ALA A 1 84 ? 12.059 -4.193 -15.906 1.00 88.06 84 ALA A N 1
ATOM 665 C CA . ALA A 1 84 ? 13.498 -4.226 -15.728 1.00 88.06 84 ALA A CA 1
ATOM 666 C C . ALA A 1 84 ? 14.162 -2.973 -16.306 1.00 88.06 84 ALA A C 1
ATOM 668 O O . ALA A 1 84 ? 13.864 -2.513 -17.411 1.00 88.06 84 ALA A O 1
ATOM 669 N N . VAL A 1 85 ? 15.106 -2.418 -15.549 1.00 90.94 85 VAL A N 1
ATOM 670 C CA . VAL A 1 85 ? 16.044 -1.387 -16.007 1.00 90.94 85 VAL A CA 1
ATOM 671 C C . VAL A 1 85 ? 17.437 -1.919 -15.725 1.00 90.94 85 VAL A C 1
ATOM 673 O O . VAL A 1 85 ? 17.727 -2.256 -14.572 1.00 90.94 85 VAL A O 1
ATOM 676 N N . ARG A 1 86 ? 18.302 -1.941 -16.747 1.00 92.94 86 ARG A N 1
ATOM 677 C CA . ARG A 1 86 ? 19.698 -2.374 -16.595 1.00 92.94 86 ARG A CA 1
ATOM 678 C C . ARG A 1 86 ? 20.348 -1.705 -15.387 1.00 92.94 86 ARG A C 1
ATOM 680 O O . ARG A 1 86 ? 20.169 -0.500 -15.187 1.00 92.94 86 ARG A O 1
ATOM 687 N N . LEU A 1 87 ? 21.123 -2.460 -14.609 1.00 84.94 87 LEU A N 1
ATOM 688 C CA . LEU A 1 87 ? 21.709 -1.997 -13.343 1.00 84.94 87 LEU A CA 1
ATOM 689 C C . LEU A 1 87 ? 22.474 -0.675 -13.486 1.00 84.94 87 LEU A C 1
ATOM 691 O O . LEU A 1 87 ? 22.303 0.241 -12.683 1.00 84.94 87 LEU A O 1
ATOM 695 N N . ASP A 1 88 ? 23.254 -0.537 -14.558 1.00 87.56 88 ASP A N 1
ATOM 696 C CA . ASP A 1 88 ? 24.068 0.642 -14.872 1.00 87.56 88 ASP A CA 1
ATOM 697 C C . ASP A 1 88 ? 23.260 1.846 -15.400 1.00 87.56 88 ASP A C 1
ATOM 699 O O . ASP A 1 88 ? 23.820 2.902 -15.710 1.00 87.56 88 ASP A O 1
ATOM 703 N N . ARG A 1 89 ? 21.938 1.701 -15.517 1.00 86.62 89 ARG A N 1
ATOM 704 C CA . ARG A 1 89 ? 20.980 2.737 -15.933 1.00 86.62 89 ARG A CA 1
ATOM 705 C C . ARG A 1 89 ? 19.857 2.953 -14.911 1.00 86.62 89 ARG A C 1
ATOM 707 O O . ARG A 1 89 ? 18.982 3.801 -15.117 1.00 86.62 89 ARG A O 1
ATOM 714 N N . GLN A 1 90 ? 19.871 2.235 -13.785 1.00 79.50 90 GLN A N 1
ATOM 715 C CA . GLN A 1 90 ? 18.916 2.437 -12.695 1.00 79.50 90 GLN A CA 1
ATOM 716 C C . GLN A 1 90 ? 19.078 3.819 -12.039 1.00 79.50 90 GLN A C 1
ATOM 718 O O . GLN A 1 90 ? 20.081 4.510 -12.196 1.00 79.50 90 GLN A O 1
ATOM 723 N N . ARG A 1 91 ? 18.051 4.251 -11.292 1.00 75.06 91 ARG A N 1
ATOM 724 C CA . ARG A 1 91 ? 17.992 5.552 -10.582 1.00 75.06 91 ARG A CA 1
ATOM 725 C C . ARG A 1 91 ? 18.006 6.805 -11.476 1.00 75.06 91 ARG A C 1
ATOM 727 O O . ARG A 1 91 ? 17.970 7.915 -10.957 1.00 75.06 91 ARG A O 1
ATOM 734 N N . LEU A 1 92 ? 17.920 6.648 -12.800 1.00 76.94 92 LEU A N 1
ATOM 735 C CA . LEU A 1 92 ? 17.771 7.749 -13.768 1.00 76.94 92 LEU A CA 1
ATOM 736 C C . LEU A 1 92 ? 16.304 8.092 -14.096 1.00 76.94 92 LEU A C 1
ATOM 738 O O . LEU A 1 92 ? 16.016 8.958 -14.918 1.00 76.94 92 LEU A O 1
ATOM 742 N N . GLY A 1 93 ? 15.344 7.418 -13.455 1.00 74.50 93 GLY A N 1
ATOM 743 C CA . GLY A 1 93 ? 13.912 7.641 -13.677 1.00 74.50 93 GLY A CA 1
ATOM 744 C C . GLY A 1 93 ? 13.335 6.969 -14.929 1.00 74.50 93 GLY A C 1
ATOM 745 O O . G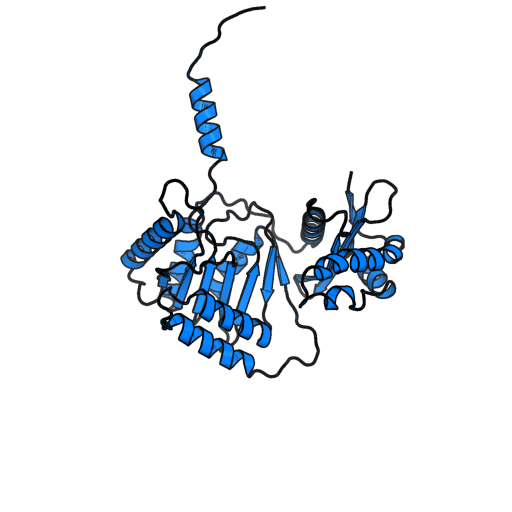LY A 1 93 ? 12.212 7.298 -15.308 1.00 74.50 93 GLY A O 1
ATOM 746 N N . ILE A 1 94 ? 14.066 6.028 -15.539 1.00 82.31 94 ILE A N 1
ATOM 747 C CA . ILE A 1 94 ? 13.645 5.270 -16.730 1.00 82.31 94 ILE A CA 1
ATOM 748 C C . ILE A 1 94 ? 12.445 4.365 -16.424 1.00 82.31 94 ILE A C 1
ATOM 750 O O . ILE A 1 94 ? 11.440 4.446 -17.124 1.00 82.31 94 ILE A O 1
ATOM 754 N N . GLY A 1 95 ? 12.490 3.587 -15.335 1.00 76.25 95 GLY A N 1
ATOM 755 C CA . GLY A 1 95 ? 11.360 2.736 -14.928 1.00 76.25 95 GLY A CA 1
ATOM 756 C C . GLY A 1 95 ? 10.073 3.539 -14.701 1.00 76.25 95 GLY A C 1
ATOM 757 O O . GLY A 1 95 ? 8.996 3.167 -15.156 1.00 76.25 95 GLY A O 1
ATOM 758 N N . ARG A 1 96 ? 10.197 4.740 -14.122 1.00 67.94 96 ARG A N 1
ATOM 759 C CA . ARG A 1 96 ? 9.091 5.704 -14.013 1.00 67.94 96 ARG A CA 1
ATOM 760 C C . ARG A 1 96 ? 8.550 6.140 -15.379 1.00 67.94 96 ARG A C 1
ATOM 762 O O . ARG A 1 96 ? 7.342 6.306 -15.534 1.00 67.94 96 ARG A O 1
ATOM 769 N N . ALA A 1 97 ? 9.423 6.395 -16.349 1.00 75.38 97 ALA A N 1
ATOM 770 C CA . ALA A 1 97 ? 9.009 6.802 -17.688 1.00 75.38 97 ALA A CA 1
ATOM 771 C C . ALA A 1 97 ? 8.280 5.665 -18.429 1.00 75.38 97 ALA A C 1
ATOM 773 O O . ALA A 1 97 ? 7.275 5.929 -19.091 1.00 75.38 97 ALA A O 1
ATOM 774 N N . LEU A 1 98 ? 8.725 4.417 -18.246 1.00 79.00 98 LEU A N 1
ATOM 775 C CA . LEU A 1 98 ? 8.057 3.213 -18.751 1.00 79.00 98 LEU A CA 1
ATOM 776 C C . LEU A 1 98 ? 6.656 3.043 -18.155 1.00 79.00 98 LEU A C 1
ATOM 778 O O . LEU A 1 98 ? 5.683 2.961 -18.899 1.00 79.00 98 LEU A O 1
ATOM 782 N N . LEU A 1 99 ? 6.537 3.095 -16.826 1.00 72.25 99 LEU A N 1
ATOM 783 C CA . LEU A 1 99 ? 5.255 2.983 -16.122 1.00 72.25 99 LEU A CA 1
ATOM 784 C C . LEU A 1 99 ? 4.244 4.055 -16.562 1.00 72.25 99 LEU A C 1
ATOM 786 O O . LEU A 1 99 ? 3.077 3.746 -16.794 1.00 72.25 99 LEU A O 1
ATOM 790 N N . ARG A 1 100 ? 4.683 5.311 -16.749 1.00 69.38 100 ARG A N 1
ATOM 791 C CA . ARG A 1 100 ? 3.819 6.377 -17.296 1.00 69.38 100 ARG A CA 1
ATOM 792 C C . ARG A 1 100 ? 3.302 6.040 -18.690 1.00 69.38 100 ARG A C 1
ATOM 794 O O . ARG A 1 100 ? 2.143 6.315 -18.987 1.00 69.38 100 ARG A O 1
ATOM 801 N N . LYS A 1 101 ? 4.155 5.484 -19.553 1.00 72.69 101 LYS A N 1
ATOM 802 C CA . LYS A 1 101 ? 3.763 5.138 -20.920 1.00 72.69 101 LYS A CA 1
ATOM 803 C C . LYS A 1 101 ? 2.782 3.968 -20.941 1.00 72.69 101 LYS A C 1
ATOM 805 O O . LYS A 1 101 ? 1.795 4.065 -21.662 1.00 72.69 101 LYS A O 1
ATOM 810 N N . GLY A 1 102 ? 3.019 2.942 -20.121 1.00 64.81 102 GLY A N 1
ATOM 811 C CA . GLY A 1 102 ? 2.094 1.820 -19.948 1.00 64.81 102 GLY A CA 1
ATOM 812 C C . GLY A 1 102 ? 0.711 2.278 -19.481 1.00 64.81 102 GLY A C 1
ATOM 813 O O . GLY A 1 102 ? -0.295 1.903 -20.073 1.00 64.81 102 GLY A O 1
ATOM 814 N N . HIS A 1 103 ? 0.661 3.184 -18.499 1.00 58.34 103 HIS A N 1
ATOM 815 C CA . HIS A 1 103 ? -0.592 3.746 -17.984 1.00 58.34 103 HIS A CA 1
ATOM 816 C C . HIS A 1 103 ? -1.339 4.645 -18.988 1.00 58.34 103 HIS A C 1
ATOM 818 O O . HIS A 1 103 ? -2.558 4.600 -19.069 1.00 58.34 103 HIS A O 1
ATOM 824 N N . CYS A 1 104 ? -0.644 5.475 -19.772 1.00 57.22 104 CYS A N 1
ATOM 825 C CA . CYS A 1 104 ? -1.302 6.299 -20.798 1.00 57.22 104 CYS A CA 1
ATOM 826 C C . CYS A 1 104 ? -1.729 5.508 -22.045 1.00 57.22 104 CYS A C 1
ATOM 828 O O . CYS A 1 104 ? -2.534 6.008 -22.825 1.00 57.22 104 CYS A O 1
ATOM 830 N N . GLY A 1 105 ? -1.144 4.330 -22.276 1.00 51.34 105 GLY A N 1
ATOM 831 C CA . GLY A 1 105 ? -1.454 3.472 -23.418 1.00 51.34 105 GLY A CA 1
ATOM 832 C C . GLY A 1 105 ? -2.706 2.612 -23.237 1.00 51.34 105 GLY A C 1
ATOM 833 O O . GLY A 1 105 ? -3.221 2.112 -24.231 1.00 51.34 105 GLY A O 1
ATOM 834 N N . CYS A 1 106 ? -3.212 2.447 -22.009 1.00 48.03 106 CYS A N 1
ATOM 835 C CA . CYS A 1 106 ? -4.498 1.802 -21.773 1.00 48.03 106 CYS A CA 1
ATOM 836 C C . CYS A 1 106 ? -5.632 2.837 -21.873 1.00 48.03 106 CYS A C 1
ATOM 838 O O . CYS A 1 106 ? -5.726 3.763 -21.069 1.00 48.03 106 CYS A O 1
ATOM 840 N N . GLU A 1 107 ? -6.525 2.672 -22.855 1.00 40.91 107 GLU A N 1
ATOM 841 C CA . GLU A 1 107 ? -7.674 3.567 -23.108 1.00 40.91 107 GLU A CA 1
ATOM 842 C C . GLU A 1 107 ? -8.682 3.644 -21.934 1.00 40.91 107 GLU A C 1
ATOM 844 O O . GLU A 1 107 ? -9.621 4.437 -21.973 1.00 40.91 107 GLU A O 1
ATOM 849 N N . ALA A 1 108 ? -8.478 2.860 -20.870 1.00 39.16 108 ALA A N 1
ATOM 850 C CA . ALA A 1 108 ? -9.348 2.763 -19.699 1.00 39.16 108 ALA A CA 1
ATOM 851 C C . ALA A 1 108 ? -8.999 3.722 -18.537 1.00 39.16 108 ALA A C 1
ATOM 853 O O . ALA A 1 108 ? -9.743 3.774 -17.557 1.00 39.16 108 ALA A O 1
ATOM 854 N N . SER A 1 109 ? -7.899 4.486 -18.600 1.00 36.31 109 SER A N 1
ATOM 855 C CA . SER A 1 109 ? -7.478 5.333 -17.468 1.00 36.31 109 SER A CA 1
ATOM 856 C C . SER A 1 109 ? -8.107 6.740 -17.512 1.00 36.31 109 SER A C 1
ATOM 858 O O . SER A 1 109 ? -7.890 7.478 -18.478 1.00 36.31 109 SER A O 1
ATOM 860 N N . PRO A 1 110 ? -8.861 7.173 -16.479 1.00 33.53 110 PRO A N 1
ATOM 861 C CA . PRO A 1 110 ? -9.401 8.530 -16.417 1.00 33.53 110 PRO A CA 1
ATOM 862 C C . PRO A 1 110 ? -8.280 9.584 -16.272 1.00 33.53 110 PRO A C 1
ATOM 864 O O . PRO A 1 110 ? -7.226 9.300 -15.702 1.00 33.53 110 PRO A O 1
ATOM 867 N N . PRO A 1 111 ? -8.481 10.827 -16.755 1.00 32.91 111 PRO A N 1
ATOM 868 C CA . PRO A 1 111 ? -7.448 11.861 -16.727 1.00 32.91 111 PRO A CA 1
ATOM 869 C C . PRO A 1 111 ? -7.043 12.249 -15.296 1.00 32.91 111 PRO A C 1
ATOM 871 O O . PRO A 1 111 ? -7.903 12.491 -14.444 1.00 32.91 111 PRO A O 1
ATOM 874 N N . CYS A 1 112 ? -5.729 12.389 -15.067 1.00 32.91 112 CYS A N 1
ATOM 875 C CA . CYS A 1 112 ? -5.132 12.926 -13.839 1.00 32.91 112 CYS A CA 1
ATOM 876 C C . CYS A 1 112 ? -5.798 14.251 -13.438 1.00 32.91 112 CYS A C 1
ATOM 878 O O . CYS A 1 112 ? -5.560 15.294 -14.051 1.00 32.91 112 CYS A O 1
ATOM 880 N N . ARG A 1 113 ? -6.613 14.232 -12.381 1.00 33.06 113 ARG A N 1
ATOM 881 C CA . ARG A 1 113 ? -7.173 15.448 -11.780 1.00 33.06 113 ARG A CA 1
ATOM 882 C C . ARG A 1 113 ? -6.131 16.066 -10.848 1.00 33.06 113 ARG A C 1
ATOM 884 O O . ARG A 1 113 ? -5.700 15.432 -9.890 1.00 33.06 113 ARG A O 1
ATOM 891 N N . SER A 1 114 ? -5.722 17.303 -11.120 1.00 31.52 114 SER A N 1
ATOM 892 C CA . SER A 1 114 ? -4.861 18.079 -10.221 1.00 31.52 114 SER A CA 1
ATOM 893 C C . SER A 1 114 ? -5.660 18.518 -8.989 1.00 31.52 114 SER A C 1
ATOM 895 O O . SER A 1 114 ? -6.631 19.262 -9.133 1.00 31.52 114 SER A O 1
ATOM 897 N N . TYR A 1 115 ? -5.263 18.093 -7.787 1.00 38.12 115 TYR A N 1
ATOM 898 C CA . TYR A 1 115 ? -5.947 18.450 -6.537 1.00 38.12 115 TYR A CA 1
ATOM 899 C C . TYR A 1 115 ? -5.051 19.336 -5.655 1.00 38.12 115 TYR A C 1
ATOM 901 O O . TYR A 1 115 ? -4.008 18.894 -5.175 1.00 38.12 115 TYR A O 1
ATOM 909 N N . SER A 1 116 ? -5.466 20.584 -5.405 1.00 34.69 116 SER A N 1
ATOM 910 C CA . SER A 1 116 ? -4.644 21.638 -4.782 1.00 34.69 116 SER A CA 1
ATOM 911 C C . SER A 1 116 ? -4.790 21.826 -3.259 1.00 34.69 116 SER A C 1
ATOM 913 O O . SER A 1 116 ? -4.231 22.780 -2.725 1.00 34.69 116 SER A O 1
ATOM 915 N N . GLU A 1 117 ? -5.494 20.957 -2.530 1.00 39.78 117 GLU A N 1
ATOM 916 C CA . GLU A 1 117 ? -5.706 21.119 -1.074 1.00 39.78 117 GLU A CA 1
ATOM 917 C C . GLU A 1 117 ? -4.670 20.397 -0.194 1.00 39.78 117 GLU A C 1
ATOM 919 O O . GLU A 1 117 ? -4.074 19.396 -0.606 1.00 39.78 117 GLU A O 1
ATOM 924 N N . VAL A 1 118 ? -4.486 20.897 1.040 1.00 52.25 118 VAL A N 1
ATOM 925 C CA . VAL A 1 118 ? -3.664 20.282 2.098 1.00 52.25 118 VAL A CA 1
ATOM 926 C C . VAL A 1 118 ? -4.173 18.860 2.369 1.00 52.25 118 VAL A C 1
ATOM 928 O O . VAL A 1 118 ? -5.353 18.654 2.640 1.00 52.25 118 VAL A O 1
ATOM 931 N N . ALA A 1 119 ? -3.288 17.861 2.308 1.00 55.31 119 ALA A N 1
ATOM 932 C CA . ALA A 1 119 ? -3.666 16.442 2.304 1.00 55.31 119 ALA A CA 1
ATOM 933 C C . ALA A 1 119 ? -4.485 15.976 3.533 1.00 55.31 119 ALA A C 1
ATOM 935 O O . ALA A 1 119 ? -5.264 15.032 3.430 1.00 55.31 119 ALA A O 1
ATOM 936 N N . LEU A 1 120 ? -4.367 16.653 4.682 1.00 57.47 120 LEU A N 1
ATOM 937 C CA . LEU A 1 120 ? -5.204 16.395 5.864 1.00 57.47 120 LEU A CA 1
ATOM 938 C C . LEU A 1 120 ? -6.659 16.841 5.687 1.00 57.47 120 LEU A C 1
ATOM 940 O O . LEU A 1 120 ? -7.568 16.126 6.103 1.00 57.47 120 LEU A O 1
ATOM 944 N N . ASP A 1 121 ? -6.884 18.005 5.077 1.00 63.44 121 ASP A N 1
ATOM 945 C CA . ASP A 1 121 ? -8.234 18.513 4.813 1.00 63.44 121 ASP A CA 1
ATOM 946 C C . ASP A 1 121 ? -8.943 17.678 3.751 1.00 63.44 121 ASP A C 1
ATOM 948 O O . ASP A 1 121 ? -10.145 17.448 3.858 1.00 63.44 121 ASP A O 1
ATOM 952 N N . ARG A 1 122 ? -8.175 17.119 2.810 1.00 68.38 122 ARG A N 1
ATOM 953 C CA . ARG A 1 122 ? -8.669 16.184 1.794 1.00 68.38 122 ARG A CA 1
ATOM 954 C C . ARG A 1 122 ? -9.297 14.932 2.408 1.00 68.38 122 ARG A C 1
ATOM 956 O O . ARG A 1 122 ? -10.380 14.522 2.000 1.00 68.38 122 ARG A O 1
ATOM 963 N N . TRP A 1 123 ? -8.620 14.310 3.375 1.00 76.12 123 TRP A N 1
ATOM 964 C CA . TRP A 1 123 ? -9.043 13.008 3.900 1.00 76.12 123 TRP A CA 1
ATOM 965 C C . TRP A 1 123 ? -9.929 13.079 5.132 1.00 76.12 123 TRP A C 1
ATOM 967 O O . TRP A 1 123 ? -10.647 12.121 5.411 1.00 76.12 123 TRP A O 1
ATOM 977 N N . PHE A 1 124 ? -9.943 14.201 5.848 1.00 82.94 124 PHE A N 1
ATOM 978 C CA . PHE A 1 124 ? -10.784 14.342 7.031 1.00 82.94 124 PHE A CA 1
ATOM 979 C C . PHE A 1 124 ? -12.275 14.037 6.763 1.00 82.94 124 PHE A C 1
ATOM 981 O O . PHE A 1 124 ? -12.822 13.204 7.489 1.00 82.94 124 PHE A O 1
ATOM 988 N N . PRO A 1 125 ? -12.938 14.590 5.721 1.00 83.31 125 PRO A N 1
ATOM 989 C CA . PRO A 1 125 ? -14.336 14.262 5.427 1.00 83.31 125 PRO A CA 1
ATOM 990 C C . PRO A 1 125 ? -14.546 12.784 5.086 1.00 83.31 125 PRO A C 1
ATOM 992 O O . PRO A 1 125 ? -15.542 12.193 5.495 1.00 83.31 125 PRO A O 1
ATOM 995 N N . ALA A 1 126 ? -13.598 12.177 4.365 1.00 83.81 126 ALA A N 1
ATOM 996 C CA . ALA A 1 126 ? -13.650 10.770 3.988 1.00 83.81 126 ALA A CA 1
ATOM 997 C C . ALA A 1 126 ? -13.593 9.855 5.220 1.00 83.81 126 ALA A C 1
ATOM 999 O O . ALA A 1 126 ? -14.480 9.033 5.432 1.00 83.81 126 ALA A O 1
ATOM 1000 N N . LEU A 1 127 ? -12.589 10.041 6.073 1.00 88.31 127 LEU A N 1
ATOM 1001 C CA . LEU A 1 127 ? -12.410 9.228 7.276 1.00 88.31 127 LEU A CA 1
ATOM 1002 C C . LEU A 1 127 ? -13.535 9.464 8.295 1.00 88.31 127 LEU A C 1
ATOM 1004 O O . LEU A 1 127 ? -13.972 8.524 8.956 1.00 88.31 127 LEU A O 1
ATOM 1008 N N . LEU A 1 128 ? -14.058 10.693 8.382 1.00 89.50 128 LEU A N 1
ATOM 1009 C CA . LEU A 1 128 ? -15.236 11.003 9.194 1.00 89.50 128 LEU A CA 1
ATOM 1010 C C . LEU A 1 128 ? -16.486 10.270 8.689 1.00 89.50 128 LEU A C 1
ATOM 1012 O O . LEU A 1 128 ? -17.249 9.746 9.499 1.00 89.50 128 LEU A O 1
ATOM 1016 N N . LEU A 1 129 ? -16.698 10.219 7.369 1.00 89.00 129 LEU A N 1
ATOM 1017 C CA . LEU A 1 129 ? -17.816 9.487 6.774 1.00 89.00 129 LEU A CA 1
ATOM 1018 C C . LEU A 1 129 ? -17.730 7.994 7.100 1.00 89.00 129 LEU A C 1
ATOM 1020 O O . LEU A 1 129 ? -18.720 7.429 7.555 1.00 89.00 129 LEU A O 1
ATOM 1024 N N . ALA A 1 130 ? -16.555 7.379 6.933 1.00 92.38 130 ALA A N 1
ATOM 1025 C CA . ALA A 1 130 ? -16.341 5.977 7.287 1.00 92.38 130 ALA A CA 1
ATOM 1026 C C . ALA A 1 130 ? -16.648 5.721 8.773 1.00 92.38 130 ALA A C 1
ATOM 1028 O O . ALA A 1 130 ? -17.452 4.848 9.094 1.00 92.38 130 ALA A O 1
ATOM 1029 N N . ALA A 1 131 ? -16.114 6.553 9.672 1.00 94.50 131 ALA A N 1
ATOM 1030 C CA . ALA A 1 131 ? -16.345 6.432 11.110 1.00 94.50 131 ALA A CA 1
ATOM 1031 C C . ALA A 1 131 ? -17.825 6.565 11.509 1.00 94.50 131 ALA A C 1
ATOM 1033 O O . ALA A 1 131 ? -18.297 5.859 12.397 1.00 94.50 131 ALA A O 1
ATOM 1034 N N . ARG A 1 132 ? -18.587 7.443 10.840 1.00 94.56 132 ARG A N 1
ATOM 1035 C CA . ARG A 1 132 ? -20.038 7.590 11.064 1.00 94.56 132 ARG A CA 1
ATOM 1036 C C . ARG A 1 132 ? -20.852 6.387 10.582 1.00 94.56 132 ARG A C 1
ATOM 1038 O O . ARG A 1 132 ? -21.988 6.229 11.017 1.00 94.56 132 ARG A O 1
ATOM 1045 N N . ARG A 1 133 ? -20.283 5.540 9.722 1.00 94.31 133 ARG A N 1
ATOM 1046 C CA . ARG A 1 133 ? -20.846 4.236 9.332 1.00 94.31 133 ARG A CA 1
ATOM 1047 C C . ARG A 1 133 ? -20.377 3.099 10.244 1.00 94.31 133 ARG A C 1
ATOM 1049 O O . ARG A 1 133 ? -20.524 1.943 9.880 1.00 94.31 133 ARG A O 1
ATOM 1056 N N . ASP A 1 134 ? -19.833 3.440 11.412 1.00 95.31 134 ASP A N 1
ATOM 1057 C CA . ASP A 1 134 ? -19.364 2.514 12.446 1.00 95.31 134 ASP A CA 1
ATOM 1058 C C . ASP A 1 134 ? -18.048 1.775 12.134 1.00 95.31 134 ASP A C 1
ATOM 1060 O O . ASP A 1 134 ? -17.599 0.951 12.929 1.00 95.31 134 ASP A O 1
ATOM 1064 N N . VAL A 1 135 ? -17.372 2.144 11.041 1.00 96.19 135 VAL A N 1
ATOM 1065 C CA . VAL A 1 135 ? -16.059 1.603 10.656 1.00 96.19 135 VAL A CA 1
ATOM 1066 C C . VAL A 1 135 ? -14.983 2.101 11.623 1.00 96.19 135 VAL A C 1
ATOM 1068 O O . VAL A 1 135 ? -14.881 3.303 11.886 1.00 96.19 135 VAL A O 1
ATOM 1071 N N . LEU A 1 136 ? -14.139 1.202 12.134 1.00 96.00 136 LEU A N 1
ATOM 1072 C CA . LEU A 1 136 ? -12.996 1.576 12.965 1.00 96.00 136 LEU A CA 1
ATOM 1073 C C . LEU A 1 136 ? -11.827 2.045 12.090 1.00 96.00 136 LEU A C 1
ATOM 1075 O O . LEU A 1 136 ? -11.276 1.284 11.300 1.00 96.00 136 LEU A O 1
ATOM 1079 N N . VAL A 1 137 ? -11.432 3.304 12.250 1.00 96.12 137 VAL A N 1
ATOM 1080 C CA . VAL A 1 137 ? -10.355 3.943 11.495 1.00 96.12 137 VAL A CA 1
ATOM 1081 C C . VAL A 1 137 ? -9.129 4.134 12.385 1.00 96.12 137 VAL A C 1
ATOM 1083 O O . VAL A 1 137 ? -9.151 4.935 13.320 1.00 96.12 137 VAL A O 1
ATOM 1086 N N . ASP A 1 138 ? -8.033 3.455 12.068 1.00 95.44 138 ASP A N 1
ATOM 1087 C CA . ASP A 1 138 ? -6.725 3.651 12.690 1.00 95.44 138 ASP A CA 1
ATOM 1088 C C . ASP A 1 138 ? -5.828 4.501 11.793 1.00 95.44 138 ASP A C 1
ATOM 1090 O O . ASP A 1 138 ? -5.622 4.196 10.623 1.00 95.44 138 ASP A O 1
ATOM 1094 N N . ILE A 1 139 ? -5.261 5.567 12.352 1.00 93.06 139 ILE A N 1
ATOM 1095 C CA . ILE A 1 139 ? -4.336 6.460 11.659 1.00 93.06 139 ILE A CA 1
ATOM 1096 C C . ILE A 1 139 ? -2.985 6.402 12.363 1.00 93.06 139 ILE A C 1
ATOM 1098 O O . ILE A 1 139 ? -2.832 6.894 13.488 1.00 93.06 139 ILE A O 1
ATOM 1102 N N . ILE A 1 140 ? -2.009 5.817 11.678 1.00 90.56 140 ILE A N 1
ATOM 1103 C CA . ILE A 1 140 ? -0.633 5.653 12.139 1.00 90.56 140 ILE A CA 1
ATOM 1104 C C . ILE A 1 140 ? 0.261 6.572 11.315 1.00 90.56 140 ILE A C 1
ATOM 1106 O O . ILE A 1 140 ? 0.094 6.730 10.104 1.00 90.56 140 ILE A O 1
ATOM 1110 N N . TRP A 1 141 ? 1.228 7.191 11.977 1.00 85.94 141 TRP A N 1
ATOM 1111 C CA . TRP A 1 141 ? 2.162 8.103 11.338 1.00 85.94 141 TRP A CA 1
ATOM 1112 C C . TRP A 1 141 ? 3.605 7.722 11.644 1.00 85.94 141 TRP A C 1
ATOM 1114 O O . TRP A 1 141 ? 3.888 7.118 12.676 1.00 85.94 141 TRP A O 1
ATOM 1124 N N . GLY A 1 142 ? 4.508 8.011 10.709 1.00 76.75 142 GLY A N 1
ATOM 1125 C CA . GLY A 1 142 ? 5.928 7.680 10.825 1.00 76.75 142 GLY A CA 1
ATOM 1126 C C . GLY A 1 142 ? 6.741 8.732 11.576 1.00 76.75 142 GLY A C 1
ATOM 1127 O O . GLY A 1 142 ? 6.241 9.447 12.435 1.00 76.75 142 GLY A O 1
ATOM 1128 N N . GLN A 1 143 ? 8.033 8.813 11.271 1.00 65.31 143 GLN A N 1
ATOM 1129 C CA . GLN A 1 143 ? 8.966 9.749 11.903 1.00 65.31 143 GLN A CA 1
ATOM 1130 C C . GLN A 1 143 ? 9.118 11.025 11.060 1.00 65.31 143 GLN A C 1
ATOM 1132 O O . GLN A 1 143 ? 9.433 10.935 9.878 1.00 65.31 143 GLN A O 1
ATOM 1137 N N . SER A 1 144 ? 8.926 12.217 11.637 1.00 55.25 144 SER A N 1
ATOM 1138 C CA . SER A 1 144 ? 9.232 13.465 10.920 1.00 55.25 144 SER A CA 1
ATOM 1139 C C . SER A 1 144 ? 10.727 13.775 10.980 1.00 55.25 144 SER A C 1
ATOM 1141 O O . SER A 1 144 ? 11.415 13.424 11.939 1.00 55.25 144 SER A O 1
ATOM 1143 N N . SER A 1 145 ? 11.224 14.490 9.969 1.00 48.16 145 SER A N 1
ATOM 1144 C CA . SER A 1 145 ? 12.516 15.167 10.050 1.00 48.16 145 SER A CA 1
ATOM 1145 C C . SER A 1 145 ? 12.456 16.226 11.151 1.00 48.16 145 SER A C 1
ATOM 1147 O O . SER A 1 145 ? 11.591 17.103 11.096 1.00 48.16 145 SER A O 1
ATOM 1149 N N . GLU A 1 146 ? 13.355 16.169 12.129 1.00 45.22 146 GLU A N 1
ATOM 1150 C CA . GLU A 1 146 ? 13.518 17.241 13.108 1.00 45.22 146 GLU A CA 1
ATOM 1151 C C . GLU A 1 146 ? 14.106 18.470 12.407 1.00 45.22 146 GLU A C 1
ATOM 1153 O O . GLU A 1 146 ? 15.278 18.499 12.032 1.00 45.22 146 GLU A O 1
ATOM 1158 N N . LYS A 1 147 ? 13.302 19.519 12.222 1.00 44.75 147 LYS A N 1
ATOM 1159 C CA . LYS A 1 147 ? 13.824 20.862 11.961 1.00 44.75 147 LYS A CA 1
ATOM 1160 C C . LYS A 1 147 ? 13.503 21.719 13.176 1.00 44.75 147 LYS A C 1
ATOM 1162 O O . LYS A 1 147 ? 12.344 21.915 13.514 1.00 44.75 147 LYS A O 1
ATOM 1167 N N . LYS A 1 148 ? 14.542 22.231 13.845 1.00 43.97 148 LYS A N 1
ATOM 1168 C CA . LYS A 1 148 ? 14.425 23.169 14.980 1.00 43.97 148 LYS A CA 1
ATOM 1169 C C . LYS A 1 148 ? 13.588 22.652 16.174 1.00 43.97 148 LYS A C 1
ATOM 1171 O O . LYS A 1 148 ? 12.899 23.435 16.817 1.00 43.97 148 LYS A O 1
ATOM 1176 N N . GLY A 1 149 ? 13.652 21.355 16.489 1.00 46.91 149 GLY A N 1
ATOM 1177 C CA . GLY A 1 149 ? 13.048 20.803 17.713 1.00 46.91 149 GLY A CA 1
ATOM 1178 C C . GLY A 1 149 ? 11.515 20.696 17.721 1.00 46.91 149 GLY A C 1
ATOM 1179 O O . GLY A 1 149 ? 10.936 20.501 18.787 1.00 46.91 149 GLY A O 1
ATOM 1180 N N . GLN A 1 150 ? 10.848 20.810 16.565 1.00 53.19 150 GLN A N 1
ATOM 1181 C CA . GLN A 1 150 ? 9.413 20.539 16.414 1.00 53.19 150 GLN A CA 1
ATOM 1182 C C . GLN A 1 150 ? 9.183 19.346 15.477 1.00 53.19 150 GLN A C 1
ATOM 1184 O O . GLN A 1 150 ? 9.839 19.213 14.445 1.00 53.19 150 GLN A O 1
ATOM 1189 N N . ASN A 1 151 ? 8.262 18.460 15.867 1.00 67.12 151 ASN A N 1
ATOM 1190 C CA . ASN A 1 151 ? 7.823 17.317 15.068 1.00 67.12 151 ASN A CA 1
ATOM 1191 C C . ASN A 1 151 ? 6.486 17.671 14.401 1.00 67.12 151 ASN A C 1
ATOM 1193 O O . ASN A 1 151 ? 5.421 17.542 15.008 1.00 67.12 151 ASN A O 1
ATOM 1197 N N . ASP A 1 152 ? 6.546 18.141 13.156 1.00 67.12 152 ASP A N 1
ATOM 1198 C CA . ASP A 1 152 ? 5.378 18.629 12.408 1.00 67.12 152 ASP A CA 1
ATOM 1199 C C . ASP A 1 152 ? 4.297 17.552 12.238 1.00 67.12 152 ASP A C 1
ATOM 1201 O O . ASP A 1 152 ? 3.101 17.841 12.269 1.00 67.12 152 ASP A O 1
ATOM 1205 N N . THR A 1 153 ? 4.707 16.285 12.119 1.00 69.75 153 THR A N 1
ATOM 1206 C CA . THR A 1 153 ? 3.783 15.149 11.989 1.00 69.75 153 THR A CA 1
ATOM 1207 C C . THR A 1 153 ? 3.033 14.891 13.298 1.00 69.75 153 THR A C 1
ATOM 1209 O O . THR A 1 153 ? 1.831 14.633 13.273 1.00 69.75 153 THR A O 1
ATOM 1212 N N . LEU A 1 154 ? 3.692 15.058 14.449 1.00 76.19 154 LEU A N 1
ATOM 1213 C CA . LEU A 1 154 ? 3.046 15.001 15.762 1.00 76.19 154 LEU A CA 1
ATOM 1214 C C . LEU A 1 154 ? 2.048 16.153 15.955 1.00 76.19 154 LEU A C 1
ATOM 1216 O O . LEU A 1 154 ? 0.952 15.939 16.476 1.00 76.19 154 LEU A O 1
ATOM 1220 N N . ILE A 1 155 ? 2.400 17.369 15.525 1.00 75.94 155 ILE A N 1
ATOM 1221 C CA . ILE A 1 155 ? 1.499 18.532 15.576 1.00 75.94 155 ILE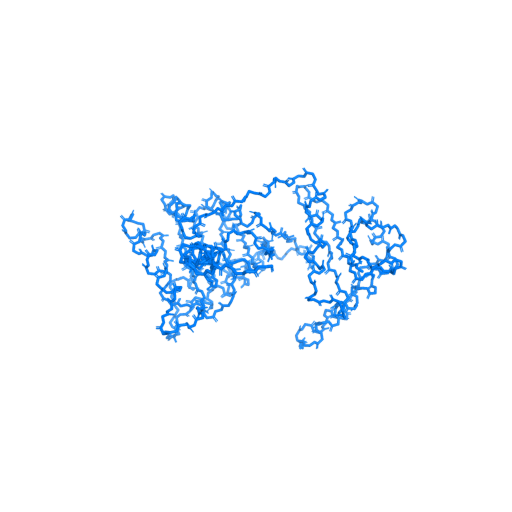 A CA 1
ATOM 1222 C C . ILE A 1 155 ? 0.255 18.265 14.720 1.00 75.94 155 ILE A C 1
ATOM 1224 O O . ILE A 1 155 ? -0.870 18.414 15.203 1.00 75.94 155 ILE A O 1
ATOM 1228 N N . ALA A 1 156 ? 0.450 17.797 13.486 1.00 77.62 156 ALA A N 1
ATOM 1229 C CA . ALA A 1 156 ? -0.618 17.405 12.574 1.00 77.62 156 ALA A CA 1
ATOM 1230 C C . ALA A 1 156 ? -1.518 16.300 13.155 1.00 77.62 156 ALA A C 1
ATOM 1232 O O . ALA A 1 156 ? -2.743 16.432 13.136 1.00 77.62 156 ALA A O 1
ATOM 1233 N N . ALA A 1 157 ? -0.931 15.248 13.730 1.00 82.69 157 ALA A N 1
ATOM 1234 C CA . ALA A 1 157 ? -1.669 14.154 14.356 1.00 82.69 157 ALA A CA 1
ATOM 1235 C C . ALA A 1 157 ? -2.509 14.636 15.550 1.00 82.69 157 ALA A C 1
ATOM 1237 O O . ALA A 1 157 ? -3.676 14.263 15.687 1.00 82.69 157 ALA A O 1
ATOM 1238 N N . ASN A 1 158 ? -1.956 15.512 16.395 1.00 84.00 158 ASN A N 1
ATOM 1239 C CA . ASN A 1 158 ? -2.682 16.100 17.521 1.00 84.00 158 ASN A CA 1
ATOM 1240 C C . ASN A 1 158 ? -3.826 17.014 17.056 1.00 84.00 158 ASN A C 1
ATOM 1242 O O . ASN A 1 158 ? -4.925 16.947 17.611 1.00 84.00 158 ASN A O 1
ATOM 1246 N N . ALA A 1 159 ? -3.604 17.819 16.014 1.00 82.69 159 ALA A N 1
ATOM 1247 C CA . ALA A 1 159 ? -4.645 18.647 15.414 1.00 82.69 159 ALA A CA 1
ATOM 1248 C C . ALA A 1 159 ? -5.773 17.789 14.816 1.00 82.69 159 ALA A C 1
ATOM 1250 O O . ALA A 1 159 ? -6.952 18.065 15.047 1.00 82.69 159 ALA A O 1
ATOM 1251 N N . LEU A 1 160 ? -5.427 16.709 14.110 1.00 84.88 160 LEU A N 1
ATOM 1252 C CA . LEU A 1 160 ? -6.391 15.765 13.550 1.00 84.88 160 LEU A CA 1
ATOM 1253 C C . LEU A 1 160 ? -7.202 15.065 14.650 1.00 84.88 160 LEU A C 1
ATOM 1255 O O . LEU A 1 160 ? -8.427 14.985 14.557 1.00 84.88 160 LEU A O 1
ATOM 1259 N N . ARG A 1 161 ? -6.545 14.638 15.736 1.00 88.50 161 ARG A N 1
ATOM 1260 C CA . ARG A 1 161 ? -7.215 14.060 16.911 1.00 88.50 161 ARG A CA 1
ATOM 1261 C C . ARG A 1 161 ? -8.212 15.043 17.528 1.00 88.50 161 ARG A C 1
ATOM 1263 O O . ARG A 1 161 ? -9.346 14.666 17.817 1.00 88.50 161 ARG A O 1
ATOM 1270 N N . ALA A 1 162 ? -7.818 16.306 17.693 1.00 86.94 162 ALA A N 1
ATOM 1271 C CA . ALA A 1 162 ? -8.700 17.346 18.217 1.00 86.94 162 ALA A CA 1
ATOM 1272 C C . ALA A 1 162 ? -9.908 17.600 17.299 1.00 86.94 162 ALA A C 1
ATOM 1274 O O . ALA A 1 162 ? -11.013 17.815 17.796 1.00 86.94 162 ALA A O 1
ATOM 1275 N N . ARG A 1 163 ? -9.728 17.538 15.972 1.00 89.31 163 ARG A N 1
ATOM 1276 C CA . ARG A 1 163 ? -10.830 17.658 15.003 1.00 89.31 163 ARG A CA 1
ATOM 1277 C C . ARG A 1 163 ? -11.825 16.506 15.118 1.00 89.31 163 ARG A C 1
ATOM 1279 O O . ARG A 1 163 ? -13.011 16.772 15.253 1.00 89.31 163 ARG A O 1
ATOM 1286 N N . PHE A 1 164 ? -11.369 15.252 15.135 1.00 91.38 164 PHE A N 1
ATOM 1287 C CA . PHE A 1 164 ? -12.275 14.104 15.297 1.00 91.38 164 PHE A CA 1
ATOM 1288 C C . PHE A 1 164 ? -13.000 14.098 16.648 1.00 91.38 164 PHE A C 1
ATOM 1290 O O . PHE A 1 164 ? -14.167 13.720 16.709 1.00 91.38 164 PHE A O 1
ATOM 1297 N N . SER A 1 165 ? -12.343 14.571 17.711 1.00 91.38 165 SER A N 1
ATOM 1298 C CA . SER A 1 165 ? -12.968 14.729 19.031 1.00 91.38 165 SER A CA 1
ATOM 1299 C C . SER A 1 165 ? -14.145 15.713 19.005 1.00 91.38 165 SER A C 1
ATOM 1301 O O . SER A 1 165 ? -15.195 15.441 19.582 1.00 91.38 165 SER A O 1
ATOM 1303 N N . LYS A 1 166 ? -14.025 16.827 18.264 1.00 93.44 166 LYS A N 1
ATOM 1304 C CA . LYS A 1 166 ? -15.132 17.786 18.079 1.00 93.44 166 LYS A CA 1
ATOM 1305 C C . LYS A 1 166 ? -16.333 17.181 17.348 1.00 93.44 166 LYS A C 1
ATOM 1307 O O . LYS A 1 166 ? -17.457 17.589 17.609 1.00 93.44 166 LYS A O 1
ATOM 1312 N N . GLU A 1 167 ? -16.094 16.213 16.468 1.00 95.81 167 GLU A N 1
ATOM 1313 C CA . GLU A 1 167 ? -17.141 15.493 15.733 1.00 95.81 167 GLU A CA 1
ATOM 1314 C C . GLU A 1 167 ? -17.755 14.326 16.527 1.00 95.81 167 GLU A C 1
ATOM 1316 O O . GLU A 1 167 ? -18.696 13.695 16.051 1.00 95.81 167 GLU A O 1
ATOM 1321 N N . GLY A 1 168 ? -17.234 14.010 17.719 1.00 94.94 168 GLY A N 1
ATOM 1322 C CA . GLY A 1 168 ? -17.779 12.962 18.585 1.00 94.94 168 GLY A CA 1
ATOM 1323 C C . GLY A 1 168 ? -17.487 11.524 18.138 1.00 94.94 168 GLY A C 1
ATOM 1324 O O . GLY A 1 168 ? -18.155 10.604 18.604 1.00 94.94 168 GLY A O 1
ATOM 1325 N N . VAL A 1 169 ? -16.506 11.303 17.254 1.00 94.50 169 VAL A N 1
ATOM 1326 C CA . VAL A 1 169 ? -16.190 9.977 16.674 1.00 94.50 169 VAL A CA 1
ATOM 1327 C C . VAL A 1 169 ? -14.953 9.303 17.286 1.00 94.50 169 VAL A C 1
ATOM 1329 O O . VAL A 1 169 ? -14.408 8.359 16.721 1.00 94.50 169 VAL A O 1
ATOM 1332 N N . GLN A 1 170 ? -14.489 9.749 18.455 1.00 90.81 170 GLN A N 1
ATOM 1333 C CA . GLN A 1 170 ? -13.280 9.240 19.127 1.00 90.81 170 GLN A CA 1
ATOM 1334 C C . GLN A 1 170 ? -13.310 7.743 19.491 1.00 90.81 170 GLN A C 1
ATOM 1336 O O . GLN A 1 170 ? -12.256 7.157 19.723 1.00 90.81 170 GLN A O 1
ATOM 1341 N N . SER A 1 171 ? -14.486 7.109 19.542 1.00 92.69 171 SER A N 1
ATOM 1342 C CA . SER A 1 171 ? -14.612 5.653 19.713 1.00 92.69 171 SER A CA 1
ATOM 1343 C C . SER A 1 171 ? -14.344 4.871 18.422 1.00 92.69 171 SER A C 1
ATOM 1345 O O . SER A 1 171 ? -14.049 3.679 18.485 1.00 92.69 171 SER A O 1
ATOM 1347 N N . ARG A 1 172 ? -14.441 5.535 17.264 1.00 95.12 172 ARG A N 1
ATOM 1348 C CA . ARG A 1 172 ? -14.296 4.945 15.925 1.00 95.12 172 ARG A CA 1
ATOM 1349 C C . ARG A 1 172 ? -13.097 5.465 15.149 1.00 95.12 172 ARG A C 1
ATOM 1351 O O . ARG A 1 172 ? -12.717 4.836 14.176 1.00 95.12 172 ARG A O 1
ATOM 1358 N N . VAL A 1 173 ? -12.466 6.557 15.575 1.00 94.69 173 VAL A N 1
ATOM 1359 C CA . VAL A 1 173 ? -11.234 7.054 14.954 1.00 94.69 173 VAL A CA 1
ATOM 1360 C C . VAL A 1 173 ? -10.110 7.119 15.972 1.00 94.69 173 VAL A C 1
ATOM 1362 O O . VAL A 1 173 ? -10.169 7.877 16.942 1.00 94.69 173 VAL A O 1
ATOM 1365 N N . ARG A 1 174 ? -9.043 6.364 15.715 1.00 93.50 174 ARG A N 1
ATOM 1366 C CA . ARG A 1 174 ? -7.836 6.326 16.533 1.00 93.50 174 ARG A CA 1
ATOM 1367 C C . ARG A 1 174 ? -6.659 6.923 15.778 1.00 93.50 174 ARG A C 1
ATOM 1369 O O . ARG A 1 174 ? -6.045 6.275 14.942 1.00 93.50 174 ARG A O 1
ATOM 1376 N N . VAL A 1 175 ? -6.282 8.146 16.141 1.00 91.69 175 VAL A N 1
ATOM 1377 C CA . VAL A 1 175 ? -5.001 8.731 15.716 1.00 91.69 175 VAL A CA 1
ATOM 1378 C C . VAL A 1 175 ? -3.933 8.362 16.738 1.00 91.69 175 VAL A C 1
ATOM 1380 O O . VAL A 1 175 ? -3.975 8.852 17.874 1.00 91.69 175 VAL A O 1
ATOM 1383 N N . HIS A 1 176 ? -2.987 7.508 16.349 1.00 90.12 176 HIS A N 1
ATOM 1384 C CA . HIS A 1 176 ? -1.960 6.965 17.244 1.00 90.12 176 HIS A CA 1
ATOM 1385 C C . HIS A 1 176 ? -1.099 8.086 17.847 1.00 90.12 176 HIS A C 1
ATOM 1387 O O . HIS A 1 176 ? -0.860 9.117 17.217 1.00 90.12 176 HIS A O 1
ATOM 1393 N N . ALA A 1 177 ? -0.706 7.944 19.115 1.00 84.44 177 ALA A N 1
ATOM 1394 C CA . ALA A 1 177 ? 0.044 8.977 19.842 1.00 84.44 177 ALA A CA 1
ATOM 1395 C C . ALA A 1 177 ? 1.559 8.873 19.639 1.00 84.44 177 ALA A C 1
ATOM 1397 O O . ALA A 1 177 ? 2.260 9.878 19.732 1.00 84.44 177 ALA A O 1
ATOM 1398 N N . SER A 1 178 ? 2.048 7.669 19.351 1.00 83.69 178 SER A N 1
ATOM 1399 C CA . SER A 1 178 ? 3.453 7.393 19.077 1.00 83.69 178 SER A CA 1
ATOM 1400 C C . SER A 1 178 ? 3.665 7.150 17.581 1.00 83.69 178 SER A C 1
ATOM 1402 O O . SER A 1 178 ? 2.782 6.578 16.938 1.00 83.69 178 SER A O 1
ATOM 1404 N N . PRO A 1 179 ? 4.815 7.566 17.025 1.00 84.19 179 PRO A N 1
ATOM 1405 C CA . PRO A 1 179 ? 5.152 7.278 15.640 1.00 84.19 179 PRO A CA 1
ATOM 1406 C C . PRO A 1 179 ? 5.525 5.804 15.454 1.00 84.19 179 PRO A C 1
ATOM 1408 O O . PRO A 1 179 ? 6.099 5.196 16.360 1.00 84.19 179 PRO A O 1
ATOM 1411 N N . SER A 1 180 ? 5.332 5.274 14.244 1.00 82.56 180 SER A N 1
ATOM 1412 C CA . SER A 1 180 ? 5.764 3.918 13.869 1.00 82.56 180 SER A CA 1
ATOM 1413 C C . SER A 1 180 ? 7.276 3.761 13.700 1.00 82.56 180 SER A C 1
ATOM 1415 O O . SER A 1 180 ? 7.771 2.652 13.534 1.00 82.56 180 SER A O 1
ATOM 1417 N N . ARG A 1 181 ? 8.023 4.878 13.687 1.00 79.56 181 ARG A N 1
ATOM 1418 C CA . ARG A 1 181 ? 9.477 4.930 13.412 1.00 79.56 181 ARG A CA 1
ATOM 1419 C C . ARG A 1 181 ? 9.882 4.296 12.080 1.00 79.56 181 ARG A C 1
ATOM 1421 O O . ARG A 1 181 ? 11.028 3.906 11.896 1.00 79.56 181 ARG A O 1
ATOM 1428 N N . SER A 1 182 ? 8.939 4.217 11.148 1.00 78.62 182 SER A N 1
ATOM 1429 C CA . SER A 1 182 ? 9.144 3.640 9.829 1.00 78.62 182 SER A CA 1
ATOM 1430 C C . SER A 1 182 ? 8.822 4.649 8.732 1.00 78.62 182 SER A C 1
ATOM 1432 O O . SER A 1 182 ? 8.075 5.621 8.919 1.00 78.62 182 SER A O 1
ATOM 1434 N N . HIS A 1 183 ? 9.400 4.401 7.559 1.00 78.56 183 HIS A N 1
ATOM 1435 C CA . HIS A 1 183 ? 9.041 5.054 6.307 1.00 78.56 183 HIS A CA 1
ATOM 1436 C C . HIS A 1 183 ? 7.932 4.312 5.556 1.00 78.56 183 HIS A C 1
ATOM 1438 O O . HIS A 1 183 ? 7.605 4.719 4.444 1.00 78.56 183 HIS A O 1
ATOM 1444 N N . ALA A 1 184 ? 7.339 3.265 6.127 1.00 80.12 184 ALA A N 1
ATOM 1445 C CA . ALA A 1 184 ? 6.243 2.545 5.497 1.00 80.12 184 ALA A CA 1
ATOM 1446 C C . ALA A 1 184 ? 5.059 3.478 5.188 1.00 80.12 184 ALA A C 1
ATOM 1448 O O . ALA A 1 184 ? 4.803 4.456 5.904 1.00 80.12 184 ALA A O 1
ATOM 1449 N N . LYS A 1 185 ? 4.348 3.175 4.099 1.00 88.06 185 LYS A N 1
ATOM 1450 C CA . LYS A 1 185 ? 3.028 3.731 3.812 1.00 88.06 185 LYS A CA 1
ATOM 1451 C C . LYS A 1 185 ? 2.115 2.598 3.376 1.00 88.06 185 LYS A C 1
ATOM 1453 O O . LYS A 1 185 ? 2.391 1.923 2.387 1.00 88.06 185 LYS A O 1
ATOM 1458 N N . ILE A 1 186 ? 1.070 2.373 4.161 1.00 92.25 186 ILE A N 1
ATOM 1459 C CA . ILE A 1 186 ? 0.199 1.207 4.052 1.00 92.25 186 ILE A CA 1
ATOM 1460 C C . ILE A 1 186 ? -1.242 1.663 4.247 1.00 92.25 186 ILE A C 1
ATOM 1462 O O . ILE A 1 186 ? -1.548 2.363 5.211 1.00 92.25 186 ILE A O 1
ATOM 1466 N N . ILE A 1 187 ? -2.120 1.251 3.347 1.00 94.19 187 ILE A N 1
ATOM 1467 C CA . ILE A 1 187 ? -3.559 1.193 3.600 1.00 94.19 187 ILE A CA 1
ATOM 1468 C C . ILE A 1 187 ? -3.900 -0.271 3.809 1.00 94.19 187 ILE A C 1
ATOM 1470 O O . ILE A 1 187 ? -3.436 -1.104 3.042 1.00 94.19 187 ILE A O 1
ATOM 1474 N N . PHE A 1 188 ? -4.688 -0.589 4.825 1.00 96.38 188 PHE A N 1
ATOM 1475 C CA . PHE A 1 188 ? -5.223 -1.929 5.044 1.00 96.38 188 PHE A CA 1
ATOM 1476 C C . PHE A 1 188 ? -6.691 -1.794 5.423 1.00 96.38 188 PHE A C 1
ATOM 1478 O O . PHE A 1 188 ? -7.013 -1.066 6.359 1.00 96.38 188 PHE A O 1
ATOM 1485 N N . ALA A 1 189 ? -7.590 -2.443 4.696 1.00 96.56 189 ALA A N 1
ATOM 1486 C CA . ALA A 1 189 ? -9.022 -2.334 4.944 1.00 96.56 189 ALA A CA 1
ATOM 1487 C C . ALA A 1 189 ? -9.740 -3.630 4.583 1.00 96.56 189 ALA A C 1
ATOM 1489 O O . ALA A 1 189 ? -9.275 -4.380 3.722 1.00 96.56 189 ALA A O 1
ATOM 1490 N N . ASP A 1 19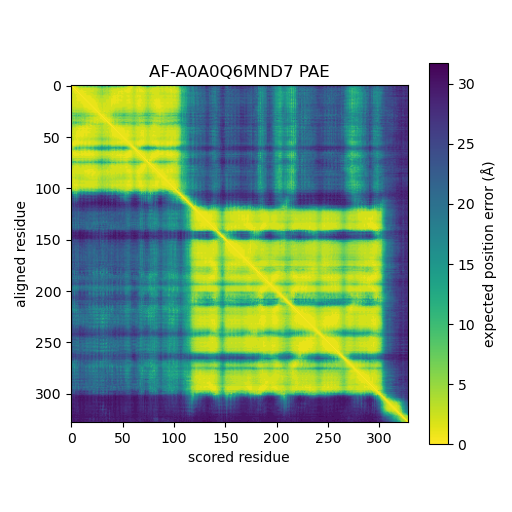0 ? -10.876 -3.886 5.226 1.00 95.06 190 ASP A N 1
ATOM 1491 C CA . ASP A 1 190 ? -11.810 -4.877 4.701 1.00 95.06 190 ASP A CA 1
ATOM 1492 C C . ASP A 1 190 ? -12.467 -4.356 3.410 1.00 95.06 190 ASP A C 1
ATOM 1494 O O . ASP A 1 190 ? -12.525 -3.152 3.148 1.00 95.06 190 ASP A O 1
ATOM 1498 N N . THR A 1 191 ? -12.937 -5.277 2.578 1.00 91.06 191 THR A N 1
ATOM 1499 C CA . THR A 1 191 ? -13.576 -4.970 1.286 1.00 91.06 191 THR A CA 1
ATOM 1500 C C . THR A 1 191 ? -15.095 -4.798 1.396 1.00 91.06 191 THR A C 1
ATOM 1502 O O . THR A 1 191 ? -15.771 -4.619 0.386 1.00 91.06 191 THR A O 1
ATOM 1505 N N . GLY A 1 192 ? -15.653 -4.879 2.609 1.00 87.81 192 GLY A N 1
ATOM 1506 C CA . GLY A 1 192 ? -17.091 -4.962 2.861 1.00 87.81 192 GLY A CA 1
ATOM 1507 C C . GLY A 1 192 ? -17.674 -6.372 2.727 1.00 87.81 192 GLY A C 1
ATOM 1508 O O . GLY A 1 192 ? -18.832 -6.594 3.110 1.00 87.81 192 GLY A O 1
ATOM 1509 N N . GLU A 1 193 ? -16.896 -7.330 2.225 1.00 86.81 193 GLU A N 1
ATOM 1510 C CA . GLU A 1 193 ? -17.191 -8.755 2.333 1.00 86.81 193 GLU A CA 1
ATOM 1511 C C . GLU A 1 193 ? -16.591 -9.332 3.625 1.00 86.81 193 GLU A C 1
ATOM 1513 O O . GLU A 1 193 ? -15.474 -8.964 4.002 1.00 86.81 193 GLU A O 1
ATOM 1518 N N . PRO A 1 194 ? -17.309 -10.230 4.329 1.00 83.06 194 PRO A N 1
ATOM 1519 C CA . PRO A 1 194 ? -16.823 -10.798 5.579 1.00 83.06 194 PRO A CA 1
ATOM 1520 C C . PRO A 1 194 ? -15.456 -11.456 5.403 1.00 83.06 194 PRO A C 1
ATOM 1522 O O . PRO A 1 194 ? -15.299 -12.351 4.578 1.00 83.06 194 PRO A O 1
ATOM 1525 N N . HIS A 1 195 ? -14.490 -11.036 6.219 1.00 83.12 195 HIS A N 1
ATOM 1526 C CA . HIS A 1 195 ? -13.139 -11.605 6.274 1.00 83.12 195 HIS A CA 1
ATOM 1527 C C . HIS A 1 195 ? -12.282 -11.437 5.010 1.00 83.12 195 HIS A C 1
ATOM 1529 O O . HIS A 1 195 ? -11.178 -11.978 4.958 1.00 83.12 195 HIS A O 1
ATOM 1535 N N . ILE A 1 196 ? -12.731 -10.653 4.027 1.00 89.81 196 ILE A N 1
ATOM 1536 C CA . ILE A 1 196 ? -11.939 -10.338 2.838 1.00 89.81 196 ILE A CA 1
ATOM 1537 C C . ILE A 1 196 ? -11.317 -8.959 3.008 1.00 89.81 196 ILE A C 1
ATOM 1539 O O . ILE A 1 196 ? -12.014 -7.945 3.110 1.00 89.81 196 ILE A O 1
ATOM 1543 N N . TYR A 1 197 ? -9.989 -8.930 2.987 1.00 94.56 197 TYR A N 1
ATOM 1544 C CA . TYR A 1 197 ? -9.193 -7.726 3.168 1.00 94.56 197 TYR A CA 1
ATOM 1545 C C . TYR A 1 197 ? -8.440 -7.356 1.896 1.00 94.56 197 TYR A C 1
ATOM 1547 O O . TYR A 1 197 ? -8.277 -8.147 0.970 1.00 94.56 197 TYR A O 1
ATOM 1555 N N . GLN A 1 198 ? -7.962 -6.121 1.869 1.00 94.00 198 GLN A N 1
ATOM 1556 C CA . GLN A 1 198 ? -6.999 -5.646 0.896 1.00 94.00 198 GLN A CA 1
ATOM 1557 C C . GLN A 1 198 ? -5.995 -4.722 1.573 1.00 94.00 198 GLN A C 1
ATOM 1559 O O . GLN A 1 198 ? -6.310 -4.031 2.547 1.00 94.00 198 GLN A O 1
ATOM 1564 N N . ALA A 1 199 ? -4.792 -4.673 1.013 1.00 93.62 199 ALA A N 1
ATOM 1565 C CA . ALA A 1 199 ? -3.765 -3.744 1.433 1.00 93.62 199 ALA A CA 1
ATOM 1566 C C . ALA A 1 199 ? -3.179 -3.018 0.235 1.00 93.62 199 ALA A C 1
ATOM 1568 O O . ALA A 1 199 ? -3.092 -3.571 -0.856 1.00 93.62 199 ALA A O 1
ATOM 1569 N N . VAL A 1 200 ? -2.746 -1.782 0.441 1.00 90.50 200 VAL A N 1
ATOM 1570 C CA . VAL A 1 200 ? -1.947 -1.042 -0.526 1.00 90.50 200 VAL A CA 1
ATOM 1571 C C . VAL A 1 200 ? -0.673 -0.585 0.151 1.00 90.50 200 VAL A C 1
ATOM 1573 O O . VAL A 1 200 ? -0.716 0.237 1.063 1.00 90.50 200 VAL A O 1
ATOM 1576 N N . VAL A 1 201 ? 0.456 -1.119 -0.302 1.00 86.25 201 VAL A N 1
ATOM 1577 C CA . VAL A 1 201 ? 1.789 -0.832 0.234 1.00 86.25 201 VAL A CA 1
ATOM 1578 C C . VAL A 1 201 ? 2.573 -0.066 -0.821 1.00 86.25 201 VAL A C 1
ATOM 1580 O O . VAL A 1 201 ? 2.578 -0.450 -1.986 1.00 86.25 201 VAL A O 1
ATOM 1583 N N . GLY A 1 202 ? 3.236 1.031 -0.461 1.00 82.88 202 GLY A N 1
ATOM 1584 C CA . GLY A 1 202 ? 4.146 1.672 -1.410 1.00 82.88 202 GLY A CA 1
ATOM 1585 C C . GLY A 1 202 ? 4.747 2.982 -0.952 1.00 82.88 202 GLY A C 1
ATOM 1586 O O . GLY A 1 202 ? 4.901 3.227 0.243 1.00 82.88 202 GLY A O 1
ATOM 1587 N N . SER A 1 203 ? 5.119 3.815 -1.923 1.00 69.12 203 SER A N 1
ATOM 1588 C CA . SER A 1 203 ? 5.901 5.034 -1.691 1.00 69.12 203 SER A CA 1
ATOM 1589 C C . SER A 1 203 ? 5.053 6.259 -1.331 1.00 69.12 203 SER A C 1
ATOM 1591 O O . SER A 1 203 ? 5.573 7.222 -0.759 1.00 69.12 203 SER A O 1
ATOM 1593 N N . CYS A 1 204 ? 3.739 6.205 -1.559 1.00 71.00 204 CYS A N 1
ATOM 1594 C CA . CYS A 1 204 ? 2.871 7.362 -1.400 1.00 71.00 204 CYS A CA 1
ATOM 1595 C C . CYS A 1 204 ? 2.607 7.737 0.063 1.00 71.00 204 CYS A C 1
ATOM 1597 O O . CYS A 1 204 ? 2.036 6.969 0.833 1.00 71.00 204 CYS A O 1
ATOM 1599 N N . ASN A 1 205 ? 2.946 8.969 0.447 1.00 71.38 205 ASN A N 1
ATOM 1600 C CA . ASN A 1 205 ? 2.535 9.536 1.733 1.00 71.38 205 ASN A CA 1
ATOM 1601 C C . ASN A 1 205 ? 1.068 9.977 1.669 1.00 71.38 205 ASN A C 1
ATOM 1603 O O . ASN A 1 205 ? 0.788 11.148 1.421 1.00 71.38 205 ASN A O 1
ATOM 1607 N N . TRP A 1 206 ? 0.135 9.052 1.896 1.00 73.19 206 TRP A N 1
ATOM 1608 C CA . TRP A 1 206 ? -1.314 9.257 1.762 1.00 73.19 206 TRP A CA 1
ATOM 1609 C C . TRP A 1 206 ? -1.836 10.541 2.418 1.00 73.19 206 TRP A C 1
ATOM 1611 O O . TRP A 1 206 ? -2.708 11.211 1.874 1.00 73.19 206 TRP A O 1
ATOM 1621 N N . LEU A 1 207 ? -1.271 10.906 3.573 1.00 67.25 207 LEU A N 1
ATOM 1622 C CA . LEU A 1 207 ? -1.698 12.044 4.394 1.00 67.25 207 LEU A CA 1
ATOM 1623 C C . LEU A 1 207 ? -0.892 13.335 4.171 1.00 67.25 207 LEU A C 1
ATOM 1625 O O . LEU A 1 207 ? -1.059 14.302 4.919 1.00 67.25 207 LEU A O 1
ATOM 1629 N N . ALA A 1 208 ? -0.002 13.355 3.179 1.00 60.16 208 ALA A N 1
ATOM 1630 C CA . ALA A 1 208 ? 0.857 14.500 2.858 1.00 60.16 208 ALA A CA 1
ATOM 1631 C C . ALA A 1 208 ? 0.942 14.794 1.346 1.00 60.16 208 ALA A C 1
ATOM 1633 O O . ALA A 1 208 ? 1.111 15.945 0.946 1.00 60.16 208 ALA A O 1
ATOM 1634 N N . SER A 1 209 ? 0.796 13.772 0.501 1.00 58.59 209 SER A N 1
ATOM 1635 C CA . SER A 1 209 ? 0.930 13.875 -0.950 1.00 58.59 209 SER A CA 1
ATOM 1636 C C . SER A 1 209 ? -0.263 14.580 -1.592 1.00 58.59 209 SER A C 1
ATOM 1638 O O . SER A 1 209 ? -1.413 14.408 -1.190 1.00 58.59 209 SER A O 1
ATOM 1640 N N . LYS A 1 210 ? 0.019 15.344 -2.650 1.00 57.75 210 LYS A N 1
ATOM 1641 C CA . LYS A 1 210 ? -1.002 15.878 -3.560 1.00 57.75 210 LYS A CA 1
ATOM 1642 C C . LYS A 1 210 ? -1.380 14.888 -4.671 1.00 57.75 210 LYS A C 1
ATOM 1644 O O . LYS A 1 210 ? -2.421 15.078 -5.292 1.00 57.75 210 LYS A O 1
ATOM 1649 N N . PHE A 1 211 ? -0.602 13.805 -4.814 1.00 58.50 211 PHE A N 1
ATOM 1650 C CA . PHE A 1 211 ? -0.588 12.830 -5.921 1.00 58.50 211 PHE A CA 1
ATOM 1651 C C . PHE A 1 211 ? -0.008 13.358 -7.244 1.00 58.50 211 PHE A C 1
ATOM 1653 O O . PHE A 1 211 ? -0.097 12.704 -8.277 1.00 58.50 211 PHE A O 1
ATOM 1660 N N . ASP A 1 212 ? 0.653 14.516 -7.189 1.00 47.56 212 ASP A N 1
ATOM 1661 C CA . ASP A 1 212 ? 1.317 15.153 -8.335 1.00 47.56 212 ASP A CA 1
ATOM 1662 C C . ASP A 1 212 ? 2.717 14.555 -8.587 1.00 47.56 212 ASP A C 1
ATOM 1664 O O . ASP A 1 212 ? 3.268 14.630 -9.689 1.00 47.56 212 ASP A O 1
ATOM 1668 N N . ALA A 1 213 ? 3.314 13.974 -7.539 1.00 48.78 213 ALA A N 1
ATOM 1669 C CA . ALA A 1 213 ? 4.573 13.249 -7.611 1.00 48.78 213 ALA A CA 1
ATOM 1670 C C . ALA A 1 213 ? 4.342 11.841 -8.170 1.00 48.78 213 ALA A C 1
ATOM 1672 O O . ALA A 1 213 ? 3.296 11.228 -7.959 1.00 48.78 213 ALA A O 1
ATOM 1673 N N . PHE A 1 214 ? 5.337 11.315 -8.886 1.00 54.62 214 PHE A N 1
ATOM 1674 C CA . PHE A 1 214 ? 5.277 9.940 -9.361 1.00 54.62 214 PHE A CA 1
ATOM 1675 C C . PHE A 1 214 ? 5.536 8.983 -8.195 1.00 54.62 214 PHE A C 1
ATOM 1677 O O . PHE A 1 214 ? 6.687 8.733 -7.844 1.00 54.62 214 PHE A O 1
ATOM 1684 N N . GLU A 1 215 ? 4.449 8.505 -7.605 1.00 65.81 215 GLU A N 1
ATOM 1685 C CA . GLU A 1 215 ? 4.417 7.495 -6.554 1.00 65.81 215 GLU A CA 1
ATOM 1686 C C . GLU A 1 215 ? 4.008 6.150 -7.157 1.00 65.81 215 GLU A C 1
ATOM 1688 O O . GLU A 1 215 ? 3.265 6.098 -8.145 1.00 65.81 215 GLU A O 1
ATOM 1693 N N . THR A 1 216 ? 4.496 5.064 -6.569 1.00 69.44 216 THR A N 1
ATOM 1694 C CA . THR A 1 216 ? 4.130 3.706 -6.962 1.00 69.44 216 THR A CA 1
ATOM 1695 C C . THR A 1 216 ? 3.771 2.921 -5.715 1.00 69.44 216 THR A C 1
ATOM 1697 O O . THR A 1 216 ? 4.541 2.841 -4.754 1.00 69.44 216 THR A O 1
ATOM 1700 N N . SER A 1 217 ? 2.579 2.345 -5.747 1.00 81.25 217 SER A N 1
ATOM 1701 C CA . SER A 1 217 ? 2.078 1.459 -4.711 1.00 81.25 217 SER A CA 1
ATOM 1702 C C . SER A 1 217 ? 1.577 0.167 -5.328 1.00 81.25 217 SER A C 1
ATOM 1704 O O . SER A 1 217 ? 1.283 0.106 -6.515 1.00 81.25 217 SER A O 1
ATOM 1706 N N . VAL A 1 218 ? 1.488 -0.876 -4.518 1.00 78.56 218 VAL A N 1
ATOM 1707 C CA . VAL A 1 218 ? 1.014 -2.192 -4.922 1.00 78.56 218 VAL A CA 1
ATOM 1708 C C . VAL A 1 218 ? -0.188 -2.540 -4.061 1.00 78.56 218 VAL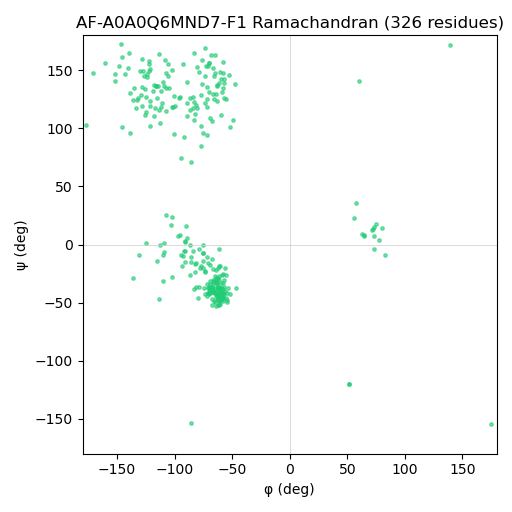 A C 1
ATOM 1710 O O . VAL A 1 218 ? -0.103 -2.527 -2.833 1.00 78.56 218 VAL A O 1
ATOM 1713 N N . ARG A 1 219 ? -1.316 -2.822 -4.710 1.00 85.94 219 ARG A N 1
ATOM 1714 C CA . ARG A 1 219 ? -2.521 -3.367 -4.099 1.00 85.94 219 ARG A CA 1
ATOM 1715 C C . ARG A 1 219 ? -2.436 -4.887 -4.055 1.00 85.94 219 ARG A C 1
ATOM 1717 O O . ARG A 1 219 ? -2.248 -5.531 -5.086 1.00 85.94 219 ARG A O 1
ATOM 1724 N N . LEU A 1 220 ? -2.619 -5.418 -2.856 1.00 85.69 220 LEU A N 1
ATOM 1725 C CA . LEU A 1 220 ? -2.467 -6.809 -2.461 1.00 85.69 220 LEU A CA 1
ATOM 1726 C C . LEU A 1 220 ? -3.820 -7.331 -1.969 1.00 85.69 220 LEU A C 1
ATOM 1728 O O . LEU A 1 220 ? -4.536 -6.625 -1.252 1.00 85.69 220 LEU A O 1
ATOM 1732 N N . ARG A 1 221 ? -4.169 -8.552 -2.378 1.00 88.19 221 ARG A N 1
ATOM 1733 C CA . ARG A 1 221 ? -5.417 -9.243 -2.001 1.00 88.19 221 ARG A CA 1
ATOM 1734 C C . ARG A 1 221 ? -5.202 -10.678 -1.517 1.00 88.19 221 ARG A C 1
ATOM 1736 O O . ARG A 1 221 ? -6.136 -11.296 -1.025 1.00 88.19 221 ARG A O 1
ATOM 1743 N N . ASP A 1 222 ? -3.988 -11.193 -1.665 1.00 87.19 222 ASP A N 1
ATOM 1744 C CA . ASP A 1 222 ? -3.625 -12.531 -1.219 1.00 87.19 222 ASP A CA 1
ATOM 1745 C C . ASP A 1 222 ? -3.716 -12.657 0.300 1.00 87.19 222 ASP A C 1
ATOM 1747 O O . ASP A 1 222 ? -3.145 -11.831 1.011 1.00 87.19 222 ASP A O 1
ATOM 1751 N N . SER A 1 223 ? -4.396 -13.683 0.807 1.00 89.75 223 SER A N 1
ATOM 1752 C CA . SER A 1 223 ? -4.594 -13.853 2.248 1.00 89.75 223 SER A CA 1
ATOM 1753 C C . SER A 1 223 ? -3.274 -13.975 3.011 1.00 89.75 223 SER A C 1
ATOM 1755 O O . SER A 1 223 ? -3.135 -13.361 4.066 1.00 89.75 223 SER A O 1
ATOM 1757 N N . HIS A 1 224 ? -2.278 -14.687 2.484 1.00 88.62 224 HIS A N 1
ATOM 1758 C CA . HIS A 1 224 ? -1.006 -14.887 3.177 1.00 88.62 224 HIS A CA 1
ATOM 1759 C C . HIS A 1 224 ? -0.158 -13.616 3.165 1.00 88.62 224 HIS A C 1
ATOM 1761 O O . HIS A 1 224 ? 0.339 -13.209 4.212 1.00 88.62 224 HIS A O 1
ATOM 1767 N N . ILE A 1 225 ? -0.088 -12.916 2.029 1.00 89.25 225 ILE A N 1
ATOM 1768 C CA . ILE A 1 225 ? 0.603 -11.617 1.973 1.00 89.25 225 ILE A CA 1
ATOM 1769 C C . ILE A 1 225 ? -0.096 -10.603 2.891 1.00 89.25 225 ILE A C 1
ATOM 1771 O O . ILE A 1 225 ? 0.552 -9.828 3.593 1.00 89.25 225 ILE A O 1
ATOM 1775 N N . LEU A 1 226 ? -1.431 -10.600 2.924 1.00 93.19 226 LEU A N 1
ATOM 1776 C CA . LEU A 1 226 ? -2.194 -9.736 3.824 1.00 93.19 226 LEU A CA 1
ATOM 1777 C C . LEU A 1 226 ? -1.986 -10.098 5.298 1.00 93.19 226 LEU A C 1
ATOM 1779 O O . LEU A 1 226 ? -2.017 -9.199 6.140 1.00 93.19 226 LEU A O 1
ATOM 1783 N N . ALA A 1 227 ? -1.752 -11.374 5.617 1.00 93.75 227 ALA A N 1
ATOM 1784 C CA . ALA A 1 227 ? -1.381 -11.796 6.960 1.00 93.75 227 ALA A CA 1
ATOM 1785 C C . ALA A 1 227 ? -0.043 -11.180 7.381 1.00 93.75 227 ALA A C 1
ATOM 1787 O O . ALA A 1 227 ? 0.032 -10.589 8.459 1.00 93.75 227 ALA A O 1
ATOM 1788 N N . ASP A 1 228 ? 0.965 -11.232 6.508 1.00 92.44 228 ASP A N 1
ATOM 1789 C CA . ASP A 1 228 ? 2.272 -10.615 6.750 1.00 92.44 228 ASP A CA 1
ATOM 1790 C C . ASP A 1 228 ? 2.146 -9.098 6.927 1.00 92.44 228 ASP A C 1
ATOM 1792 O O . ASP A 1 228 ? 2.665 -8.538 7.892 1.00 92.44 228 ASP A O 1
ATOM 1796 N N . VAL A 1 229 ? 1.361 -8.425 6.076 1.00 94.62 229 VAL A N 1
ATOM 1797 C CA . VAL A 1 229 ? 1.078 -6.988 6.233 1.00 94.62 229 VAL A CA 1
ATOM 1798 C C . VAL A 1 229 ? 0.411 -6.692 7.580 1.00 94.62 229 VAL A C 1
ATOM 1800 O O . VAL A 1 229 ? 0.763 -5.709 8.234 1.00 94.62 229 VAL A O 1
ATOM 1803 N N . ALA A 1 230 ? -0.541 -7.518 8.023 1.00 96.06 230 ALA A N 1
ATOM 1804 C CA . ALA A 1 230 ? -1.194 -7.344 9.318 1.00 96.06 230 ALA A CA 1
ATOM 1805 C C . ALA A 1 230 ? -0.211 -7.546 10.486 1.00 96.06 230 ALA A C 1
ATOM 1807 O O . ALA A 1 230 ? -0.233 -6.767 11.443 1.00 96.06 230 ALA A O 1
ATOM 1808 N N . PHE A 1 231 ? 0.683 -8.535 10.407 1.00 94.25 231 PHE A N 1
ATOM 1809 C CA . PHE A 1 231 ? 1.740 -8.728 11.400 1.00 94.25 231 PHE A CA 1
ATOM 1810 C C . PHE A 1 231 ? 2.687 -7.530 11.453 1.00 94.25 231 PHE A C 1
ATOM 1812 O O . PHE A 1 231 ? 2.903 -6.981 12.532 1.00 94.25 231 PHE A O 1
ATOM 1819 N N . GLU A 1 232 ? 3.148 -7.035 10.307 1.00 93.00 232 GLU A N 1
ATOM 1820 C CA . GLU A 1 232 ? 3.993 -5.843 10.243 1.00 93.00 232 GLU A CA 1
ATOM 1821 C C . GLU A 1 232 ? 3.289 -4.604 10.806 1.00 93.00 232 GLU A C 1
ATOM 1823 O O . GLU A 1 232 ? 3.872 -3.854 11.587 1.00 93.00 232 GLU A O 1
ATOM 1828 N N . LEU A 1 233 ? 2.003 -4.397 10.503 1.00 94.62 233 LEU A N 1
ATOM 1829 C CA . LEU A 1 233 ? 1.223 -3.312 11.105 1.00 94.62 233 LEU A CA 1
ATOM 1830 C C . LEU A 1 233 ? 1.157 -3.436 12.632 1.00 94.62 233 LEU A C 1
ATOM 1832 O O . LEU A 1 233 ? 1.300 -2.428 13.329 1.00 94.62 233 LEU A O 1
ATOM 1836 N N . ALA A 1 234 ? 0.970 -4.650 13.158 1.00 93.25 234 ALA A N 1
ATOM 1837 C CA . ALA A 1 234 ? 0.950 -4.889 14.596 1.00 93.25 234 ALA A CA 1
ATOM 1838 C C . ALA A 1 234 ? 2.272 -4.488 15.259 1.00 93.25 234 ALA A C 1
ATOM 1840 O O . ALA A 1 234 ? 2.245 -3.840 16.311 1.00 93.25 234 ALA A O 1
ATOM 1841 N N . GLU A 1 235 ? 3.398 -4.834 14.631 1.00 89.75 235 GLU A N 1
ATOM 1842 C CA . GLU A 1 235 ? 4.746 -4.551 15.121 1.00 89.75 235 GLU A CA 1
ATOM 1843 C C . GLU A 1 235 ? 5.091 -3.059 14.999 1.00 89.75 235 GLU A C 1
ATOM 1845 O O . GLU A 1 235 ? 5.585 -2.463 15.960 1.00 89.75 235 GLU A O 1
ATOM 1850 N N . LEU A 1 236 ? 4.770 -2.439 13.858 1.00 89.25 236 LEU A N 1
ATOM 1851 C CA . LEU A 1 236 ? 5.003 -1.020 13.563 1.00 89.25 236 LEU A CA 1
ATOM 1852 C C . LEU A 1 236 ? 4.214 -0.082 14.478 1.00 89.25 236 LEU A C 1
ATOM 1854 O O . LEU A 1 236 ? 4.645 1.041 14.727 1.00 89.25 236 LEU A O 1
ATOM 1858 N N . ALA A 1 237 ? 3.054 -0.509 14.967 1.00 87.81 237 ALA A N 1
ATOM 1859 C CA . ALA A 1 237 ? 2.234 0.285 15.874 1.00 87.81 237 ALA A CA 1
ATOM 1860 C C . ALA A 1 237 ? 2.608 0.119 17.355 1.00 87.81 237 ALA A C 1
ATOM 1862 O O . ALA A 1 237 ? 1.971 0.744 18.211 1.00 87.81 237 ALA A O 1
ATOM 1863 N N . ARG A 1 238 ? 3.606 -0.714 17.694 1.00 84.88 238 ARG A N 1
ATOM 1864 C CA . ARG A 1 238 ? 3.987 -0.904 19.098 1.00 84.88 238 ARG A CA 1
ATOM 1865 C C . ARG A 1 238 ? 4.585 0.379 19.679 1.00 84.88 238 ARG A C 1
ATOM 1867 O O . ARG A 1 238 ? 5.508 0.955 19.095 1.00 84.88 238 ARG A O 1
ATOM 1874 N N . PRO A 1 239 ? 4.100 0.839 20.844 1.00 77.06 239 PRO A N 1
ATOM 1875 C CA . PRO A 1 239 ? 4.665 2.002 21.491 1.00 77.06 239 PRO A CA 1
ATOM 1876 C C . PRO A 1 239 ? 6.088 1.721 22.011 1.00 77.06 239 PRO A C 1
ATOM 1878 O O . PRO A 1 239 ? 6.501 0.570 22.171 1.00 77.06 239 PRO A O 1
ATOM 1881 N N . PRO A 1 240 ? 6.861 2.783 22.306 1.00 73.38 240 PRO A N 1
ATOM 1882 C CA . PRO A 1 240 ? 8.233 2.673 22.800 1.00 73.38 240 PRO A CA 1
ATOM 1883 C C . PRO A 1 240 ? 8.448 1.844 24.058 1.00 73.38 240 PRO A C 1
ATOM 1885 O O . PRO A 1 240 ? 9.553 1.357 24.269 1.00 73.38 240 PRO A O 1
ATOM 1888 N N . ASP A 1 241 ? 7.424 1.741 24.892 1.00 79.19 241 ASP A N 1
ATOM 1889 C CA . ASP A 1 241 ? 7.453 1.019 26.159 1.00 79.19 241 ASP A CA 1
ATOM 1890 C C . ASP A 1 241 ? 7.317 -0.504 25.983 1.00 79.19 241 ASP A C 1
ATOM 1892 O O . ASP A 1 241 ? 7.412 -1.239 26.962 1.00 79.19 241 ASP A O 1
ATOM 1896 N N . GLY A 1 242 ? 7.117 -0.981 24.748 1.00 71.62 242 GLY A N 1
ATOM 1897 C CA . GLY A 1 242 ? 6.975 -2.399 24.424 1.00 71.62 242 GLY A CA 1
ATOM 1898 C C . GLY A 1 242 ? 5.600 -2.983 24.754 1.00 71.62 242 GLY A C 1
ATOM 1899 O O . GLY A 1 242 ? 5.396 -4.181 24.564 1.00 71.62 242 GLY A O 1
ATOM 1900 N N . ASN A 1 243 ? 4.644 -2.172 25.220 1.00 79.25 243 ASN A N 1
ATOM 1901 C CA . ASN A 1 243 ? 3.309 -2.656 25.553 1.00 79.25 243 ASN A CA 1
ATOM 1902 C C . ASN A 1 243 ? 2.507 -3.009 24.292 1.00 79.25 243 ASN A C 1
ATOM 1904 O O . ASN A 1 243 ? 2.446 -2.246 23.329 1.00 79.25 243 ASN A O 1
ATOM 1908 N N . ILE A 1 244 ? 1.819 -4.151 24.307 1.00 78.94 244 ILE A N 1
ATOM 1909 C CA . ILE A 1 244 ? 0.950 -4.550 23.195 1.00 78.94 244 ILE A CA 1
ATOM 1910 C C . ILE A 1 244 ? -0.408 -3.866 23.366 1.00 78.94 244 ILE A C 1
ATOM 1912 O O . ILE A 1 244 ? -1.201 -4.217 24.238 1.00 78.94 244 ILE A O 1
ATOM 1916 N N . GLY A 1 245 ? -0.672 -2.866 22.526 1.00 84.56 245 GLY A N 1
ATOM 1917 C CA . GLY A 1 245 ? -1.954 -2.167 22.503 1.00 84.56 245 GLY A CA 1
ATOM 1918 C C . GLY A 1 245 ? -3.081 -3.000 21.884 1.00 84.56 245 GLY A C 1
ATOM 1919 O O . GLY A 1 245 ? -2.858 -4.021 21.227 1.00 84.56 245 GLY A O 1
ATOM 1920 N N . THR A 1 246 ? -4.318 -2.516 22.026 1.00 89.50 246 THR A N 1
ATOM 1921 C CA . THR A 1 246 ? -5.496 -3.153 21.407 1.00 89.50 246 THR A CA 1
ATOM 1922 C C . THR A 1 246 ? -5.379 -3.228 19.887 1.00 89.50 246 THR A C 1
ATOM 1924 O O . THR A 1 246 ? -5.716 -4.251 19.315 1.00 89.50 246 THR A O 1
ATOM 1927 N N . PHE A 1 247 ? -4.808 -2.206 19.236 1.00 93.38 247 PHE A N 1
ATOM 1928 C CA . PHE A 1 247 ? -4.589 -2.230 17.786 1.00 93.38 247 PHE A CA 1
ATOM 1929 C C . PHE A 1 247 ? -3.672 -3.385 17.360 1.00 93.38 247 PHE A C 1
ATOM 1931 O O . PHE A 1 247 ? -4.038 -4.165 16.489 1.00 93.38 247 PHE A O 1
ATOM 1938 N N . SER A 1 248 ? -2.504 -3.526 17.996 1.00 93.50 248 SER A N 1
ATOM 1939 C CA . SER A 1 248 ? -1.572 -4.616 17.686 1.00 93.50 248 SER A CA 1
ATOM 1940 C C . SER A 1 248 ? -2.211 -5.980 17.948 1.00 93.50 248 SER A C 1
ATOM 1942 O O . SER A 1 248 ? -2.018 -6.906 17.172 1.00 93.50 248 SER A O 1
ATOM 1944 N N . THR A 1 249 ? -3.028 -6.095 18.998 1.00 94.00 249 THR A N 1
ATOM 1945 C CA . THR A 1 249 ? -3.777 -7.326 19.295 1.00 94.00 249 THR A CA 1
ATOM 1946 C C . THR A 1 249 ? -4.794 -7.656 18.198 1.00 94.00 249 THR A C 1
ATOM 1948 O O . THR A 1 249 ? -4.847 -8.801 17.750 1.00 94.00 249 THR A O 1
ATOM 1951 N N . ASP A 1 250 ? -5.552 -6.662 17.727 1.00 94.69 250 ASP A N 1
ATOM 1952 C CA . ASP A 1 250 ? -6.520 -6.816 16.635 1.00 94.69 250 ASP A CA 1
ATOM 1953 C C . ASP A 1 250 ? -5.822 -7.233 15.331 1.00 94.69 250 ASP A C 1
ATOM 1955 O O . ASP A 1 250 ? -6.261 -8.164 14.659 1.00 94.69 250 ASP A O 1
ATOM 1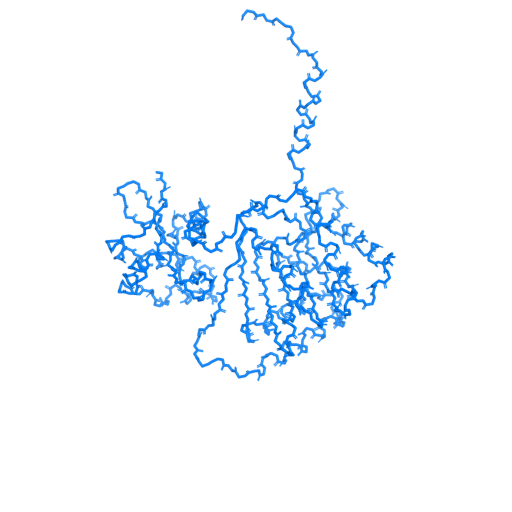959 N N . MET A 1 251 ? -4.704 -6.583 14.992 1.00 96.50 251 MET A N 1
ATOM 1960 C CA . MET A 1 251 ? -3.921 -6.905 13.795 1.00 96.50 251 MET A CA 1
ATOM 1961 C C . MET A 1 251 ? -3.316 -8.311 13.863 1.00 96.50 251 MET A C 1
ATOM 1963 O O . MET A 1 251 ? -3.388 -9.049 12.885 1.00 96.50 251 MET A O 1
ATOM 1967 N N . LEU A 1 252 ? -2.803 -8.735 15.025 1.00 95.94 252 LEU A N 1
ATOM 1968 C CA . LEU A 1 252 ? -2.328 -10.109 15.228 1.00 95.94 252 LEU A CA 1
ATOM 1969 C C . LEU A 1 252 ? -3.458 -11.136 15.071 1.00 95.94 252 LEU A C 1
ATOM 1971 O O . LEU A 1 252 ? -3.221 -12.234 14.568 1.00 95.94 252 LEU A O 1
ATOM 1975 N N . ALA A 1 253 ? -4.678 -10.813 15.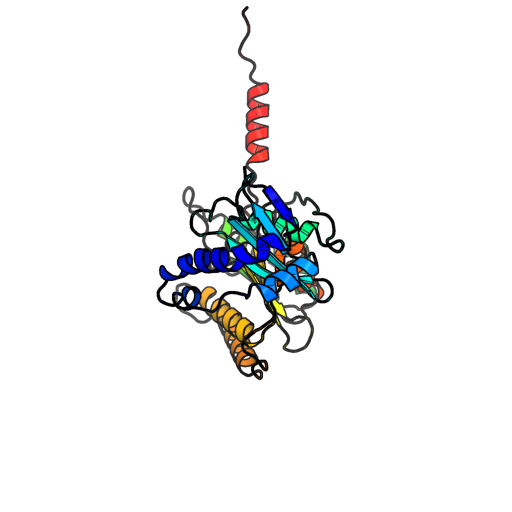512 1.00 95.81 253 ALA A N 1
ATOM 1976 C CA . ALA A 1 253 ? -5.835 -11.687 15.341 1.00 95.81 253 ALA A CA 1
ATOM 1977 C C . ALA A 1 253 ? -6.234 -11.811 13.863 1.00 95.81 253 ALA A C 1
ATOM 1979 O O . ALA A 1 253 ? -6.394 -12.933 13.381 1.00 95.81 253 ALA A O 1
ATOM 1980 N N . ILE A 1 254 ? -6.314 -10.687 13.141 1.00 96.06 254 ILE A N 1
ATOM 1981 C CA . ILE A 1 254 ? -6.603 -10.658 11.699 1.00 96.06 254 ILE A CA 1
ATOM 1982 C C . ILE A 1 254 ? -5.517 -11.403 10.915 1.00 96.06 254 ILE A C 1
ATOM 1984 O O . ILE A 1 254 ? -5.841 -12.275 10.115 1.00 96.06 254 ILE A O 1
ATOM 1988 N N . GLY A 1 255 ? -4.235 -11.149 11.194 1.00 96.25 255 GLY A N 1
ATOM 1989 C CA . GLY A 1 255 ? -3.127 -11.839 10.530 1.00 96.25 255 GLY A CA 1
ATOM 1990 C C . GLY A 1 255 ? -3.165 -13.354 10.748 1.00 96.25 255 GLY A C 1
ATOM 1991 O O . GLY A 1 255 ? -3.040 -14.127 9.805 1.00 96.25 255 GLY A O 1
ATOM 1992 N N . ARG A 1 256 ? -3.447 -13.814 11.976 1.00 96.56 256 ARG A N 1
ATOM 1993 C CA . ARG A 1 256 ? -3.613 -15.253 12.263 1.00 96.56 256 ARG A CA 1
ATOM 1994 C C . ARG A 1 256 ? -4.821 -15.871 11.573 1.00 96.56 256 ARG A C 1
ATOM 1996 O O . ARG A 1 256 ? -4.786 -17.065 11.290 1.00 96.56 256 ARG A O 1
ATOM 2003 N N . GLN A 1 257 ? -5.895 -15.111 11.386 1.00 94.50 257 GLN A N 1
ATOM 2004 C CA . GLN A 1 257 ? -7.054 -15.578 10.639 1.00 94.50 257 GLN A CA 1
ATOM 2005 C C . GLN A 1 257 ? -6.689 -15.753 9.162 1.00 94.50 257 GLN A C 1
ATOM 2007 O O . GLN A 1 257 ? -6.874 -16.836 8.623 1.00 94.50 257 GLN A O 1
ATOM 2012 N N . LEU A 1 258 ? -6.112 -14.718 8.554 1.00 93.50 258 LEU A N 1
ATOM 2013 C CA . LEU A 1 258 ? -5.698 -14.711 7.154 1.00 93.50 258 LEU A CA 1
ATOM 2014 C C . LEU A 1 258 ? -4.673 -15.810 6.835 1.00 93.50 258 LEU A C 1
ATOM 2016 O O . LEU A 1 258 ? -4.806 -16.502 5.834 1.00 93.50 258 LEU A O 1
ATOM 2020 N N . ALA A 1 259 ? -3.711 -16.050 7.730 1.00 92.25 259 ALA A N 1
ATOM 2021 C CA . ALA A 1 259 ? -2.698 -17.096 7.569 1.00 92.25 259 ALA A CA 1
ATOM 2022 C C . ALA A 1 259 ? -3.250 -18.535 7.627 1.00 92.25 259 ALA A C 1
ATOM 2024 O O . ALA A 1 259 ? -2.519 -19.481 7.337 1.00 92.25 259 ALA A O 1
ATOM 2025 N N . ARG A 1 260 ? -4.506 -18.723 8.060 1.00 92.12 260 ARG A N 1
ATOM 2026 C CA . ARG A 1 260 ? -5.179 -20.033 8.093 1.00 92.12 260 ARG A CA 1
ATOM 2027 C C . ARG A 1 260 ? -5.983 -20.322 6.834 1.00 92.12 260 ARG A C 1
ATOM 2029 O O . ARG A 1 260 ? -6.461 -21.449 6.699 1.00 92.12 260 ARG A O 1
ATOM 2036 N N . GLU A 1 261 ? -6.165 -19.332 5.965 1.00 87.50 261 GLU A N 1
ATOM 2037 C CA . GLU A 1 261 ? -6.809 -19.557 4.679 1.00 87.50 261 GLU A CA 1
ATOM 2038 C C . GLU A 1 261 ? -6.000 -20.579 3.863 1.00 87.50 261 GLU A C 1
ATOM 2040 O O . GLU A 1 261 ? -4.780 -20.683 4.029 1.00 87.50 261 GLU A O 1
ATOM 2045 N N . PRO A 1 262 ? -6.651 -21.387 3.012 1.00 80.88 262 PRO A N 1
ATOM 2046 C CA . PRO A 1 262 ? -5.939 -22.293 2.126 1.00 80.88 262 PRO A CA 1
ATOM 2047 C C . PRO A 1 262 ? -5.001 -21.502 1.213 1.00 80.88 262 PRO A C 1
ATOM 2049 O O . PRO A 1 262 ? -5.434 -20.546 0.567 1.00 80.88 262 PRO A O 1
ATOM 2052 N N . ALA A 1 263 ? -3.743 -21.936 1.117 1.00 68.94 263 ALA A N 1
ATOM 2053 C CA . ALA A 1 263 ? -2.808 -21.347 0.169 1.00 68.94 263 ALA A CA 1
ATOM 2054 C C . ALA A 1 263 ? -3.379 -21.446 -1.259 1.00 68.94 263 ALA A C 1
ATOM 2056 O O . ALA A 1 263 ? -3.943 -22.493 -1.614 1.00 68.94 263 ALA A O 1
ATOM 2057 N N . PRO A 1 264 ? -3.241 -20.395 -2.088 1.00 64.44 264 PRO A N 1
ATOM 2058 C CA . PRO A 1 264 ? -3.606 -20.468 -3.494 1.00 64.44 264 PRO A CA 1
ATOM 2059 C C . PRO A 1 264 ? -2.927 -21.666 -4.164 1.00 64.44 264 PRO A C 1
ATOM 2061 O O . PRO A 1 264 ? -1.798 -22.032 -3.836 1.00 64.44 264 PRO A O 1
ATOM 2064 N N . VAL A 1 265 ? -3.604 -22.292 -5.126 1.00 57.56 265 VAL A N 1
ATOM 2065 C CA . VAL A 1 265 ? -2.996 -23.366 -5.921 1.00 57.56 265 VAL A CA 1
ATOM 2066 C C . VAL A 1 265 ? -1.975 -22.734 -6.874 1.00 57.56 265 VAL A C 1
ATOM 2068 O O . VAL A 1 265 ? -2.341 -22.264 -7.947 1.00 57.56 265 VAL A O 1
ATOM 2071 N N . GLY A 1 266 ? -0.703 -22.694 -6.469 1.00 60.25 266 GLY A N 1
ATOM 2072 C CA . GLY A 1 266 ? 0.407 -22.121 -7.242 1.00 60.25 266 GLY A CA 1
ATOM 2073 C C . GLY A 1 266 ? 1.389 -21.324 -6.374 1.00 60.25 266 GLY A C 1
ATOM 2074 O O . GLY A 1 266 ? 1.138 -21.096 -5.197 1.00 60.25 266 GLY A O 1
ATOM 2075 N N . LEU A 1 267 ? 2.520 -20.908 -6.955 1.00 56.59 267 LEU A N 1
ATOM 2076 C CA . LEU A 1 267 ? 3.532 -20.068 -6.284 1.00 56.59 267 LEU A CA 1
ATOM 2077 C C . LEU A 1 267 ? 3.303 -18.560 -6.490 1.00 56.59 267 LEU A C 1
ATOM 2079 O O . LEU A 1 267 ? 4.017 -17.742 -5.921 1.00 56.59 267 LEU A O 1
ATOM 2083 N N . THR A 1 268 ? 2.331 -18.182 -7.320 1.00 57.81 268 THR A N 1
ATOM 2084 C CA . THR A 1 268 ? 2.141 -16.806 -7.793 1.00 57.81 268 THR A CA 1
ATOM 2085 C C . THR A 1 268 ? 0.813 -16.239 -7.316 1.00 57.81 268 THR A C 1
ATOM 2087 O O . THR A 1 268 ? -0.217 -16.902 -7.442 1.00 57.81 268 THR A O 1
ATOM 2090 N N . SER A 1 269 ? 0.820 -14.988 -6.853 1.00 64.62 269 SER A N 1
ATOM 2091 C CA . SER A 1 269 ? -0.394 -14.251 -6.498 1.00 64.62 269 SER A CA 1
ATOM 2092 C C . SER A 1 269 ? -0.522 -12.964 -7.308 1.00 64.62 269 SER A C 1
ATOM 2094 O O . SER A 1 269 ? 0.469 -12.378 -7.743 1.00 64.62 269 SER A O 1
ATOM 2096 N N . THR A 1 270 ? -1.755 -12.517 -7.541 1.00 63.97 270 THR A N 1
ATOM 2097 C CA . THR A 1 270 ? -2.029 -11.321 -8.342 1.00 63.97 270 THR A CA 1
ATOM 2098 C C . THR A 1 270 ? -1.922 -10.058 -7.495 1.00 63.97 270 THR A C 1
ATOM 2100 O O . THR A 1 270 ? -2.626 -9.907 -6.493 1.00 63.97 270 THR A O 1
ATOM 2103 N N . ALA A 1 271 ? -1.115 -9.106 -7.953 1.00 70.88 271 ALA A N 1
ATOM 2104 C CA . ALA A 1 271 ? -1.042 -7.763 -7.399 1.00 70.88 271 ALA A CA 1
ATOM 2105 C C . ALA A 1 271 ? -1.355 -6.715 -8.478 1.00 70.88 271 ALA A C 1
ATOM 2107 O O . ALA A 1 271 ? -1.192 -6.964 -9.674 1.00 70.88 271 ALA A O 1
ATOM 2108 N N . ARG A 1 272 ? -1.814 -5.528 -8.063 1.00 75.12 272 ARG A N 1
ATOM 2109 C CA . ARG A 1 272 ? -2.062 -4.393 -8.971 1.00 75.12 272 ARG A CA 1
ATOM 2110 C C . ARG A 1 272 ? -1.189 -3.212 -8.591 1.00 75.12 272 ARG A C 1
ATOM 2112 O O . ARG A 1 272 ? -1.210 -2.793 -7.440 1.00 75.12 272 ARG A O 1
ATOM 2119 N N . ILE A 1 273 ? -0.515 -2.604 -9.560 1.00 72.69 273 ILE A N 1
ATOM 2120 C CA . ILE A 1 273 ? 0.168 -1.331 -9.332 1.00 72.69 273 ILE A CA 1
ATOM 2121 C C . ILE A 1 273 ? -0.849 -0.183 -9.303 1.00 72.69 273 ILE A C 1
ATOM 2123 O O . ILE A 1 273 ? -1.785 -0.136 -10.096 1.00 72.69 273 ILE A O 1
ATOM 2127 N N . VAL A 1 274 ? -0.651 0.737 -8.366 1.00 68.56 274 VAL A N 1
ATOM 2128 C CA . VAL A 1 274 ? -1.376 1.995 -8.201 1.00 68.56 274 VAL A CA 1
ATOM 2129 C C . VAL A 1 274 ? -0.409 3.128 -8.543 1.00 68.56 274 VAL A C 1
ATOM 2131 O O . VAL A 1 274 ? 0.660 3.234 -7.932 1.00 68.56 274 VAL A O 1
ATOM 2134 N N . LEU A 1 275 ? -0.761 3.968 -9.521 1.00 69.44 275 LEU A N 1
ATOM 2135 C CA . LEU A 1 275 ? 0.088 5.055 -10.014 1.00 69.44 275 LEU A CA 1
ATOM 2136 C C . LEU A 1 275 ? -0.608 6.414 -9.925 1.00 69.44 275 LEU A C 1
ATOM 2138 O O . LEU A 1 275 ? -1.803 6.551 -10.168 1.00 69.44 275 LEU A O 1
ATOM 2142 N N . GLY A 1 276 ? 0.167 7.459 -9.613 1.00 66.50 276 GLY A N 1
ATOM 2143 C CA . GLY A 1 276 ? -0.284 8.852 -9.730 1.00 66.50 276 GLY A CA 1
ATOM 2144 C C . GLY A 1 276 ? -1.627 9.116 -9.039 1.00 66.50 276 GLY A C 1
ATOM 2145 O O . GLY A 1 276 ? -1.753 8.895 -7.834 1.00 66.50 276 GLY A O 1
ATOM 2146 N N . SER A 1 277 ? -2.635 9.559 -9.796 1.00 63.19 277 SER A N 1
ATOM 2147 C CA . SER A 1 277 ? -3.957 9.907 -9.258 1.00 63.19 277 SER A CA 1
ATOM 2148 C C . SER A 1 277 ? -4.760 8.727 -8.705 1.00 63.19 277 SER A C 1
ATOM 2150 O O . SER A 1 277 ? -5.607 8.959 -7.846 1.00 63.19 277 SER A O 1
ATOM 2152 N N . GLU A 1 278 ? -4.463 7.483 -9.100 1.00 66.81 278 GLU A N 1
ATOM 2153 C CA . GLU A 1 278 ? -5.159 6.284 -8.595 1.00 66.81 278 GLU A CA 1
ATOM 2154 C C . GLU A 1 278 ? -4.979 6.095 -7.079 1.00 66.81 278 GLU A C 1
ATOM 2156 O O . GLU A 1 278 ? -5.768 5.421 -6.420 1.00 66.81 278 GLU A O 1
ATOM 2161 N N . HIS A 1 279 ? -3.957 6.716 -6.481 1.00 77.31 279 HIS A N 1
ATOM 2162 C CA . HIS A 1 279 ? -3.749 6.676 -5.033 1.00 77.31 279 HIS A CA 1
ATOM 2163 C C . HIS A 1 279 ? -4.917 7.297 -4.256 1.00 77.31 279 HIS A C 1
ATOM 2165 O O . HIS A 1 279 ? -5.205 6.871 -3.137 1.00 77.31 279 HIS A O 1
ATOM 2171 N N . ALA A 1 280 ? -5.600 8.290 -4.833 1.00 74.19 280 ALA A N 1
ATOM 2172 C CA . ALA A 1 280 ? -6.797 8.843 -4.217 1.00 74.19 280 ALA A CA 1
ATOM 2173 C C . ALA A 1 280 ? -7.931 7.810 -4.200 1.00 74.19 280 ALA A C 1
ATOM 2175 O O . ALA A 1 280 ? -8.614 7.666 -3.185 1.00 74.19 280 ALA A O 1
ATOM 2176 N N . ASP A 1 281 ? -8.080 7.057 -5.290 1.00 76.81 281 ASP A N 1
ATOM 2177 C CA . ASP A 1 281 ? -9.145 6.070 -5.453 1.00 76.81 281 ASP A CA 1
ATOM 2178 C C . ASP A 1 281 ? -9.028 4.945 -4.429 1.00 76.81 281 ASP A C 1
ATOM 2180 O O . ASP A 1 281 ? -10.041 4.491 -3.924 1.00 76.81 281 ASP A O 1
ATOM 2184 N N . VAL A 1 282 ? -7.814 4.561 -4.026 1.00 81.44 282 VAL A N 1
ATOM 2185 C CA . VAL A 1 282 ? -7.606 3.563 -2.961 1.00 81.44 282 VAL A CA 1
ATOM 2186 C C . VAL A 1 282 ? -8.201 4.012 -1.623 1.00 81.44 282 VAL A C 1
ATOM 2188 O O . VAL A 1 282 ? -8.852 3.229 -0.932 1.00 81.44 282 VAL A O 1
ATOM 2191 N N . VAL A 1 283 ? -7.979 5.269 -1.231 1.00 81.00 283 VAL A N 1
ATOM 2192 C CA . VAL A 1 283 ? -8.510 5.791 0.039 1.00 81.00 283 VAL A CA 1
ATOM 2193 C C . VAL A 1 283 ? -10.030 5.951 -0.043 1.00 81.00 283 VAL A C 1
ATOM 2195 O O . VAL A 1 283 ? -10.729 5.705 0.940 1.00 81.00 283 VAL A O 1
ATOM 2198 N N . LEU A 1 284 ? -10.548 6.355 -1.207 1.00 82.38 284 LEU A N 1
ATOM 2199 C CA . LEU A 1 284 ? -11.985 6.487 -1.452 1.00 82.38 284 LEU A CA 1
ATOM 2200 C C . LEU A 1 284 ? -12.688 5.124 -1.496 1.00 82.38 284 LEU A C 1
ATOM 2202 O O . LEU A 1 284 ? -13.756 4.987 -0.914 1.00 82.38 284 LEU A O 1
ATOM 2206 N N . ASP A 1 285 ? -12.067 4.116 -2.100 1.00 81.88 285 ASP A N 1
ATOM 2207 C CA . ASP A 1 285 ? -12.537 2.731 -2.129 1.00 81.88 285 ASP A CA 1
ATOM 2208 C C . ASP A 1 285 ? -12.620 2.153 -0.713 1.00 81.88 285 ASP A C 1
ATOM 2210 O O . ASP A 1 285 ? -13.672 1.666 -0.305 1.00 81.88 285 ASP A O 1
ATOM 2214 N N . ALA A 1 286 ? -11.562 2.314 0.091 1.00 87.62 286 ALA A N 1
ATOM 2215 C CA . ALA A 1 286 ? -11.590 1.930 1.501 1.00 87.62 286 ALA A CA 1
ATOM 2216 C C . ALA A 1 286 ? -12.689 2.683 2.270 1.00 87.62 286 ALA A C 1
ATOM 2218 O O . ALA A 1 286 ? -13.446 2.073 3.022 1.00 87.62 286 ALA A O 1
ATOM 2219 N N . ARG A 1 287 ? -12.825 4.000 2.054 1.00 89.00 287 ARG A N 1
ATOM 2220 C CA . ARG A 1 287 ? -13.903 4.805 2.647 1.00 89.00 287 ARG A CA 1
ATOM 2221 C C . ARG A 1 287 ? -15.276 4.270 2.273 1.00 89.00 287 ARG A C 1
ATOM 2223 O O . ARG A 1 287 ? -16.147 4.300 3.130 1.00 89.00 287 ARG A O 1
ATOM 2230 N N . ASP A 1 288 ? -15.499 3.886 1.022 1.00 85.25 288 ASP A N 1
ATOM 2231 C CA . ASP A 1 288 ? -16.828 3.555 0.513 1.00 85.25 288 ASP A CA 1
ATOM 2232 C C . ASP A 1 288 ? -17.222 2.118 0.837 1.00 85.25 288 ASP A C 1
ATOM 2234 O O . ASP A 1 288 ? -18.365 1.892 1.241 1.00 85.25 288 ASP A O 1
ATOM 2238 N N . ASN A 1 289 ? -16.280 1.179 0.774 1.00 87.44 289 ASN A N 1
ATOM 2239 C CA . ASN A 1 289 ? -16.579 -0.249 0.826 1.00 87.44 289 ASN A CA 1
ATOM 2240 C C . ASN A 1 289 ? -16.298 -0.905 2.182 1.00 87.44 289 ASN A C 1
ATOM 2242 O O . ASN A 1 289 ? -17.014 -1.842 2.535 1.00 87.44 289 ASN A O 1
ATOM 2246 N N . ALA A 1 290 ? -15.348 -0.399 2.977 1.00 93.44 290 ALA A N 1
ATOM 2247 C CA . ALA A 1 290 ? -15.049 -0.997 4.279 1.00 93.44 290 ALA A CA 1
ATOM 2248 C C . ALA A 1 290 ? -16.252 -0.913 5.232 1.00 93.44 290 ALA A C 1
ATOM 2250 O O . ALA A 1 290 ? -16.918 0.129 5.334 1.00 93.44 290 ALA A O 1
ATOM 2251 N N . LYS A 1 291 ? -16.499 -2.007 5.953 1.00 95.31 291 LYS A N 1
ATOM 2252 C CA . LYS A 1 291 ? -17.564 -2.146 6.952 1.00 95.31 291 LYS A CA 1
ATOM 2253 C C . LYS A 1 291 ? -17.038 -2.224 8.377 1.00 95.31 291 LYS A C 1
ATOM 2255 O O . LYS A 1 291 ? -17.708 -1.725 9.275 1.00 95.31 291 LYS A O 1
ATOM 2260 N N . ASP A 1 292 ? -15.846 -2.774 8.579 1.00 94.12 292 ASP A N 1
ATOM 2261 C CA . ASP A 1 292 ? -15.320 -3.047 9.914 1.00 94.12 292 ASP A CA 1
ATOM 2262 C C . ASP A 1 292 ? -14.108 -2.177 10.236 1.00 94.12 292 ASP A C 1
ATOM 2264 O O . ASP A 1 292 ? -14.023 -1.600 11.326 1.00 94.12 292 ASP A O 1
ATOM 2268 N N . ARG A 1 293 ? -13.150 -2.072 9.307 1.00 95.12 293 ARG A N 1
ATOM 2269 C CA . ARG A 1 293 ? -11.856 -1.460 9.591 1.00 95.12 293 ARG A CA 1
ATOM 2270 C C . ARG A 1 293 ? -11.177 -0.810 8.394 1.00 95.12 293 ARG A C 1
ATOM 2272 O O . ARG A 1 293 ? -11.081 -1.375 7.312 1.00 95.12 293 ARG A O 1
ATOM 2279 N N . ILE A 1 294 ? -10.564 0.337 8.674 1.00 96.44 294 ILE A N 1
ATOM 2280 C CA . ILE A 1 294 ? -9.577 0.995 7.820 1.00 96.44 294 ILE A CA 1
ATOM 2281 C C . ILE A 1 294 ? -8.348 1.311 8.673 1.00 96.44 294 ILE A C 1
ATOM 2283 O O . ILE A 1 294 ? -8.450 1.942 9.720 1.00 96.44 294 ILE A O 1
ATOM 2287 N N . VAL A 1 295 ? -7.170 0.919 8.211 1.00 96.25 295 VAL A N 1
ATOM 2288 C CA . VAL A 1 295 ? -5.877 1.304 8.772 1.00 96.25 295 VAL A CA 1
ATOM 2289 C C . VAL A 1 295 ? -5.148 2.134 7.731 1.00 96.25 295 VAL A C 1
ATOM 2291 O O . VAL A 1 295 ? -4.963 1.705 6.594 1.00 96.25 295 VAL A O 1
ATOM 2294 N N . LEU A 1 296 ? -4.723 3.325 8.131 1.00 93.31 296 LEU A N 1
ATOM 2295 C CA . LEU A 1 296 ? -3.969 4.255 7.311 1.00 93.31 296 LEU A CA 1
ATOM 2296 C C . LEU A 1 296 ? -2.644 4.563 7.996 1.00 93.31 296 LEU A C 1
ATOM 2298 O O . LEU A 1 296 ? -2.581 5.357 8.934 1.00 93.31 296 LEU A O 1
ATOM 2302 N N . LEU A 1 297 ? -1.577 3.943 7.508 1.00 90.50 297 LEU A N 1
ATOM 2303 C CA . LEU A 1 297 ? -0.213 4.213 7.923 1.00 90.50 297 LEU A CA 1
ATOM 2304 C C . LEU A 1 297 ? 0.460 5.100 6.871 1.00 90.50 297 LEU A C 1
ATOM 2306 O O . LEU A 1 297 ? 0.596 4.718 5.711 1.00 90.50 297 LEU A O 1
ATOM 2310 N N . SER A 1 298 ? 0.881 6.300 7.263 1.00 84.81 298 SER A N 1
ATOM 2311 C CA . SER A 1 298 ? 1.580 7.242 6.381 1.00 84.81 298 SER A CA 1
ATOM 2312 C C . SER A 1 298 ? 2.806 7.793 7.085 1.00 84.81 298 SER A C 1
ATOM 2314 O O . SER A 1 298 ? 2.702 8.371 8.162 1.00 84.81 298 SER A O 1
ATOM 2316 N N . HIS A 1 299 ? 3.980 7.660 6.474 1.00 75.69 299 HIS A N 1
ATOM 2317 C CA . HIS A 1 299 ? 5.214 8.166 7.070 1.00 75.69 299 HIS A CA 1
ATOM 2318 C C . HIS A 1 299 ? 5.144 9.668 7.408 1.00 75.69 299 HIS A C 1
ATOM 2320 O O . HIS A 1 299 ? 5.500 10.054 8.517 1.00 75.69 299 HIS A O 1
ATOM 2326 N N . GLN A 1 300 ? 4.639 10.492 6.482 1.00 67.25 300 GLN A N 1
ATOM 2327 C CA . GLN A 1 300 ? 4.394 11.923 6.698 1.00 67.25 300 GLN A CA 1
ATOM 2328 C C . GLN A 1 300 ? 2.897 12.225 6.813 1.00 67.25 300 GLN A C 1
ATOM 2330 O O . GLN A 1 300 ? 2.069 11.598 6.146 1.00 67.25 300 GLN A O 1
ATOM 2335 N N . MET A 1 301 ? 2.559 13.233 7.619 1.00 66.56 301 MET A N 1
ATOM 2336 C CA . MET A 1 301 ? 1.204 13.758 7.795 1.00 66.56 301 MET A CA 1
ATOM 2337 C C . MET A 1 301 ? 1.248 15.284 7.779 1.00 66.56 301 MET A C 1
ATOM 2339 O O . MET A 1 301 ? 2.113 15.883 8.414 1.00 66.56 301 MET A O 1
ATOM 2343 N N . GLY A 1 302 ? 0.327 15.914 7.047 1.00 51.47 302 GLY A N 1
ATOM 2344 C CA . GLY A 1 302 ? 0.166 17.372 7.043 1.00 51.47 302 GLY A CA 1
ATOM 2345 C C . GLY A 1 302 ? 1.245 18.160 6.309 1.00 51.47 302 GLY A C 1
ATOM 2346 O O . GLY A 1 302 ? 1.097 19.365 6.135 1.00 51.47 302 GLY A O 1
ATOM 2347 N N . TYR A 1 303 ? 2.280 17.490 5.803 1.00 44.44 303 TYR A N 1
ATOM 2348 C CA . TYR A 1 303 ? 3.323 18.103 4.994 1.00 44.44 303 TYR A CA 1
ATOM 2349 C C . TYR A 1 303 ? 2.895 18.155 3.522 1.00 44.44 303 TYR A C 1
ATOM 2351 O O . TYR A 1 303 ? 3.424 17.449 2.668 1.00 44.44 303 TYR A O 1
ATOM 2359 N N . ALA A 1 304 ? 1.923 19.009 3.198 1.00 35.72 304 ALA A N 1
ATOM 2360 C CA . ALA A 1 304 ? 1.872 19.518 1.838 1.00 35.72 304 ALA A CA 1
ATOM 2361 C C . ALA A 1 304 ? 3.109 20.405 1.696 1.00 35.72 304 ALA A C 1
ATOM 2363 O O . ALA A 1 304 ? 3.147 21.490 2.268 1.00 35.72 304 ALA A O 1
ATOM 2364 N N . MET A 1 305 ? 4.136 19.953 0.976 1.00 30.33 305 MET A N 1
ATOM 2365 C CA . MET A 1 305 ? 5.168 20.861 0.487 1.00 30.33 305 MET A CA 1
ATOM 2366 C C . MET A 1 305 ? 4.451 22.012 -0.237 1.00 30.33 305 MET A C 1
ATOM 2368 O O . MET A 1 305 ? 3.981 21.878 -1.369 1.00 30.33 305 MET A O 1
ATOM 2372 N N . GLY A 1 306 ? 4.339 23.146 0.447 1.00 38.19 306 GLY A N 1
ATOM 2373 C CA . GLY A 1 306 ? 4.286 24.456 -0.158 1.00 38.19 306 GLY A CA 1
ATOM 2374 C C . GLY A 1 306 ? 5.711 24.987 -0.217 1.00 38.19 306 GLY A C 1
ATOM 2375 O O . GLY A 1 306 ? 6.158 25.588 0.747 1.00 38.19 306 GLY A O 1
ATOM 2376 N N . PRO A 1 307 ? 6.435 24.765 -1.325 1.00 32.97 307 PRO A N 1
ATOM 2377 C CA . PRO A 1 307 ? 7.567 25.612 -1.671 1.00 32.97 307 PRO A CA 1
ATOM 2378 C C . PRO A 1 307 ? 7.266 26.478 -2.898 1.00 32.97 307 PRO A C 1
ATOM 2380 O O . PRO A 1 307 ? 8.036 27.379 -3.197 1.00 32.97 307 PRO A O 1
ATOM 2383 N N . THR A 1 308 ? 6.151 26.266 -3.608 1.00 31.50 308 THR A N 1
ATOM 2384 C CA . THR A 1 308 ? 5.826 27.095 -4.778 1.00 31.50 308 THR A CA 1
ATOM 2385 C C . THR A 1 308 ? 5.238 28.446 -4.369 1.00 31.50 308 THR A C 1
ATOM 2387 O O . THR A 1 308 ? 5.565 29.451 -4.987 1.00 31.50 308 THR A O 1
ATOM 2390 N N . LEU A 1 309 ? 4.427 28.502 -3.303 1.00 31.05 309 LEU A N 1
ATOM 2391 C CA . LEU A 1 309 ? 3.784 29.747 -2.862 1.00 31.05 309 LEU A CA 1
ATOM 2392 C C . LEU A 1 309 ? 4.699 30.649 -2.027 1.00 31.05 309 LEU A C 1
ATOM 2394 O O . LEU A 1 309 ? 4.667 31.847 -2.254 1.00 31.05 309 LEU A O 1
ATOM 2398 N N . GLU A 1 310 ? 5.574 30.123 -1.161 1.00 30.30 310 GLU A N 1
ATOM 2399 C CA . GLU A 1 310 ? 6.560 30.970 -0.460 1.00 30.30 310 GLU A CA 1
ATOM 2400 C C . GLU A 1 310 ? 7.630 31.513 -1.415 1.00 30.30 310 GLU A C 1
ATOM 2402 O O . GLU A 1 310 ? 8.035 32.666 -1.282 1.00 30.30 310 GLU A O 1
ATOM 2407 N N . ALA A 1 311 ? 8.060 30.734 -2.417 1.00 29.88 311 ALA A N 1
ATOM 2408 C CA . ALA A 1 311 ? 8.975 31.223 -3.448 1.00 29.88 311 ALA A CA 1
ATOM 2409 C C . ALA A 1 311 ? 8.311 32.284 -4.346 1.00 29.88 311 ALA A C 1
ATOM 2411 O O . ALA A 1 311 ? 8.962 33.264 -4.703 1.00 29.88 311 ALA A O 1
ATOM 2412 N N . LEU A 1 312 ? 7.015 32.138 -4.655 1.00 29.66 312 LEU A N 1
ATOM 2413 C CA . LEU A 1 312 ? 6.236 33.136 -5.398 1.00 29.66 312 LEU A CA 1
ATOM 2414 C C . LEU A 1 312 ? 5.883 34.371 -4.554 1.00 29.66 312 LEU A C 1
ATOM 2416 O O . LEU A 1 312 ? 5.960 35.477 -5.074 1.00 29.66 312 LEU A O 1
ATOM 2420 N N . GLU A 1 313 ? 5.572 34.236 -3.263 1.00 29.97 313 GLU A N 1
ATOM 2421 C CA . GLU A 1 313 ? 5.377 35.373 -2.350 1.00 29.97 313 GLU A CA 1
ATOM 2422 C C . GLU A 1 313 ? 6.686 36.117 -2.089 1.00 29.97 313 GLU A C 1
ATOM 2424 O O . GLU A 1 313 ? 6.692 37.344 -2.025 1.00 29.97 313 GLU A O 1
ATOM 2429 N N . THR A 1 314 ? 7.806 35.403 -1.970 1.00 31.44 314 THR A N 1
ATOM 2430 C CA . THR A 1 314 ? 9.131 36.015 -1.813 1.00 31.44 314 THR A CA 1
ATOM 2431 C C . THR A 1 314 ? 9.552 36.717 -3.105 1.00 31.44 314 THR A C 1
ATOM 2433 O O . THR A 1 314 ? 10.019 37.851 -3.048 1.00 31.44 314 THR A O 1
ATOM 2436 N N . ALA A 1 315 ? 9.300 36.121 -4.278 1.00 31.91 315 ALA A N 1
ATOM 2437 C CA . ALA A 1 315 ? 9.512 36.774 -5.572 1.00 31.91 315 ALA A CA 1
ATOM 2438 C C . ALA A 1 315 ? 8.587 37.992 -5.778 1.00 31.91 315 ALA A C 1
ATOM 2440 O O . ALA A 1 315 ? 9.036 39.021 -6.279 1.00 31.91 315 ALA A O 1
ATOM 2441 N N . ALA A 1 316 ? 7.330 37.924 -5.324 1.00 32.16 316 ALA A N 1
ATOM 2442 C CA . ALA A 1 316 ? 6.378 39.034 -5.388 1.00 32.16 316 ALA A CA 1
ATOM 2443 C C . ALA A 1 316 ? 6.734 40.172 -4.415 1.00 32.16 316 ALA A C 1
ATOM 2445 O O . ALA A 1 316 ? 6.617 41.345 -4.764 1.00 32.16 316 ALA A O 1
ATOM 2446 N N . ARG A 1 317 ? 7.241 39.858 -3.214 1.00 34.84 317 ARG A N 1
ATOM 2447 C CA . ARG A 1 317 ? 7.736 40.866 -2.258 1.00 34.84 317 ARG A CA 1
ATOM 2448 C C . ARG A 1 317 ? 9.021 41.535 -2.748 1.00 34.84 317 ARG A C 1
ATOM 2450 O O . ARG A 1 317 ? 9.178 42.735 -2.542 1.00 34.84 317 ARG A O 1
ATOM 2457 N N . LEU A 1 318 ? 9.887 40.806 -3.456 1.00 34.50 318 LEU A N 1
ATOM 2458 C CA . LEU A 1 318 ? 11.109 41.352 -4.058 1.00 34.50 318 LEU A CA 1
ATOM 2459 C C . LEU A 1 318 ? 10.844 42.218 -5.305 1.00 34.50 318 LEU A C 1
ATOM 2461 O O . LEU A 1 318 ? 11.641 43.107 -5.591 1.00 34.50 318 LEU A O 1
ATOM 2465 N N . GLN A 1 319 ? 9.719 42.034 -6.009 1.00 34.50 319 GLN A N 1
ATOM 2466 C CA . GLN A 1 319 ? 9.309 42.922 -7.110 1.00 34.50 319 GLN A CA 1
ATOM 2467 C C . GLN A 1 319 ? 8.698 44.256 -6.646 1.00 34.50 319 GLN A C 1
ATOM 2469 O O . GLN A 1 319 ? 8.678 45.214 -7.418 1.00 34.50 319 GLN A O 1
ATOM 2474 N N . HIS A 1 320 ? 8.244 44.358 -5.392 1.00 35.66 320 HIS A N 1
ATOM 2475 C CA . HIS A 1 320 ? 7.684 45.597 -4.834 1.00 35.66 320 HIS A CA 1
ATOM 2476 C C . HIS A 1 320 ? 8.694 46.462 -4.063 1.00 35.66 320 HIS A C 1
ATOM 2478 O O . HIS A 1 320 ? 8.403 47.620 -3.765 1.00 35.66 320 HIS A O 1
ATOM 2484 N N . SER A 1 321 ? 9.901 45.962 -3.799 1.00 33.81 321 SER A N 1
ATOM 2485 C CA . SER A 1 321 ? 11.031 46.762 -3.318 1.00 33.81 321 SER A CA 1
ATOM 2486 C C . SER A 1 321 ? 11.890 47.207 -4.500 1.00 33.81 321 SER A C 1
ATOM 2488 O O . SER A 1 321 ? 12.961 46.661 -4.755 1.00 33.81 321 SER A O 1
ATOM 2490 N N . GLY A 1 322 ? 11.384 48.177 -5.262 1.00 36.16 322 GLY A N 1
ATOM 2491 C CA . GLY A 1 322 ? 12.107 48.768 -6.379 1.00 36.16 322 GLY A CA 1
ATOM 2492 C C . GLY A 1 322 ? 13.422 49.402 -5.936 1.00 36.16 322 GLY A C 1
ATOM 2493 O O . GLY A 1 322 ? 13.411 50.443 -5.290 1.00 36.16 322 GLY A O 1
ATOM 2494 N N . ILE A 1 323 ? 14.543 48.805 -6.341 1.00 32.72 323 ILE A N 1
ATOM 2495 C CA . ILE A 1 323 ? 15.829 49.481 -6.526 1.00 32.72 323 ILE A CA 1
ATOM 2496 C C . ILE A 1 323 ? 16.513 48.792 -7.709 1.00 32.72 323 ILE A C 1
ATOM 2498 O O . ILE A 1 323 ? 16.997 47.678 -7.572 1.00 32.72 323 ILE A O 1
ATOM 2502 N N . PHE A 1 324 ? 16.466 49.414 -8.886 1.00 26.64 324 PHE A N 1
ATOM 2503 C CA . PHE A 1 324 ? 17.649 49.821 -9.653 1.00 26.64 324 PHE A CA 1
ATOM 2504 C C . PHE A 1 324 ? 17.185 50.566 -10.912 1.00 26.64 324 PHE A C 1
ATOM 2506 O O . PHE A 1 324 ? 16.694 49.995 -11.883 1.00 26.64 324 PHE A O 1
ATOM 2513 N N . GLN A 1 325 ? 17.311 51.891 -10.829 1.00 26.42 325 GLN A N 1
ATOM 2514 C CA . GLN A 1 325 ? 17.410 52.801 -11.962 1.00 26.42 325 GLN A CA 1
ATOM 2515 C C . GLN A 1 325 ? 18.706 52.523 -12.734 1.00 26.42 325 GLN A C 1
ATOM 2517 O O . GLN A 1 325 ? 19.727 52.295 -12.092 1.00 26.42 325 GLN A O 1
ATOM 2522 N N . SER A 1 326 ? 18.662 52.730 -14.061 1.00 25.67 326 SER A N 1
ATOM 2523 C CA . SER A 1 326 ? 19.781 53.080 -14.968 1.00 25.67 326 SER A CA 1
ATOM 2524 C C . SER A 1 326 ? 20.955 52.079 -15.061 1.00 25.67 326 SER A C 1
ATOM 2526 O O . SER A 1 326 ? 21.386 51.518 -14.071 1.00 25.67 326 SER A O 1
ATOM 2528 N N . ALA A 1 327 ? 21.573 51.802 -16.203 1.00 24.83 327 ALA A N 1
ATOM 2529 C CA . ALA A 1 327 ? 21.881 52.645 -17.345 1.00 24.83 327 ALA A CA 1
ATOM 2530 C C . ALA A 1 327 ? 22.400 51.749 -18.493 1.00 24.83 327 ALA A C 1
ATOM 2532 O O . ALA A 1 327 ? 23.111 50.791 -18.206 1.00 24.83 327 ALA A O 1
ATOM 2533 N N . ILE A 1 328 ? 22.106 52.174 -19.733 1.00 34.66 328 ILE A N 1
ATOM 2534 C CA . ILE A 1 328 ? 22.761 51.849 -21.024 1.00 34.66 328 ILE A CA 1
ATOM 2535 C C . ILE A 1 328 ? 22.655 50.395 -21.500 1.00 34.66 328 ILE A C 1
ATOM 2537 O O . ILE A 1 328 ? 23.323 49.506 -20.936 1.00 34.66 328 ILE A O 1
#

Radius of gyration: 22.99 Å; Cα contacts (8 Å, |Δi|>4): 585; chains: 1; bounding box: 45×76×59 Å

Mean predicted aligned error: 14.65 Å

Secondary structure (DSSP, 8-state):
--EEEE--GGGGGGHHHHHHHHHGGGGGSGGGGGGGGSPPPPHHHHHHHHHTT-EEEEE-TTS-EEEEEEEEEETTEEEEEEEEE-GGGTTSSHHHHHHHHHHHHSTTPPP-----S-HHHHHHHHHHHHHHTT-EEEEEE-PPP-BTTB-HHHHHHHHHHHHHHHTT-TTTEEE-SS---S---EEEEE-SSTT-EEEEEES--TBT--S-S--EEEEE--HHHHHHHHHHHHHHT--TT----HHHHHHHHHHHHHTTSPPPSSS---EEEEETTHHHHHHHHHHHH-SSEEEEEES-BS-----HHHHHHHHHHHHHS-------

pLDDT: mean 75.89, std 19.73, range [24.83, 96.56]

Solvent-accessible surface area (backbone atoms only — not comparable to full-atom values): 17957 Å² total; per-residue (Å²): 113,80,42,79,44,75,43,51,73,82,50,24,78,52,46,38,61,25,38,50,39,28,26,56,66,30,57,82,38,80,95,41,29,63,62,45,72,52,87,61,70,49,48,68,58,42,37,56,29,29,74,69,69,36,19,34,28,33,24,40,81,100,47,74,66,51,25,40,32,37,28,43,78,53,91,96,40,76,37,69,77,48,76,29,39,22,56,98,56,54,96,72,55,55,66,59,52,46,52,53,51,58,53,72,68,42,93,83,62,79,80,79,72,87,54,92,63,54,19,49,72,66,44,48,62,46,56,50,52,27,31,76,66,67,13,35,35,39,40,41,39,22,58,59,77,76,60,92,88,45,52,60,34,59,53,38,45,52,52,52,44,54,52,40,50,76,72,69,41,59,92,24,45,45,60,56,91,59,54,39,74,37,79,60,15,35,40,39,24,31,60,55,48,89,96,40,53,39,35,36,43,38,69,49,30,71,31,14,47,62,44,83,57,93,36,54,29,38,38,41,57,48,45,56,64,48,12,52,52,25,41,50,51,20,61,37,65,41,45,95,86,71,54,84,45,70,66,30,51,52,26,45,52,51,14,58,52,30,57,66,52,80,77,69,96,67,96,76,80,77,61,41,76,36,51,37,52,48,56,56,52,55,58,50,47,41,38,71,38,28,51,60,34,39,36,42,35,15,23,44,35,56,54,44,85,69,62,66,58,59,54,48,51,51,52,53,54,57,66,71,60,83,81,83,81,86,80,136

Sequence (328 aa):
MTTIRIAQDADAEALPDIEQSAGEAYRWIEELAWIADDDNQTVERHRELIAKGTCWVAAELDDPPIAFLSAEIQDDTLHIWELAVRLDRQRLGIGRALLRKGHCGCEASPPCR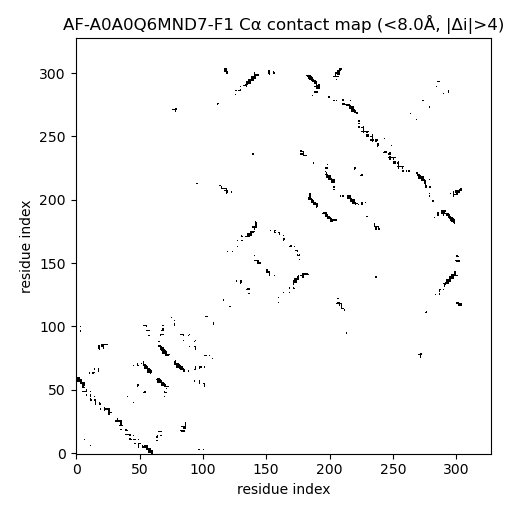SYSEVALDRWFPALLLAARRDVLVDIIWGQSSEKKGQNDTLIAANALRARFSKEGVQSRVRVHASPSRSHAKIIFADTGEPHIYQAVVGSCNWLASKFDAFETSVRLRDSHILADVAFELAELARPPDGNIGTFSTDMLAIGRQLAREPAPVGLTSTARIVLGSEHADVVLDARDNAKDRIVLLSHQMGYAMGPTLEALETAARLQHSGIFQSAI

Nearest PDB structures (foldseek):
  3fnc-assembly1_B  TM=7.277E-01  e=4.786E-05  Listeria innocua Clip11262
  5isv-assembly2_B  TM=6.088E-01  e=1.176E-03  Escherichia coli O157:H7
  2oh1-assembly3_C  TM=5.479E-01  e=2.573E-02  Listeria monocytogenes serotype 4b str. F2365
  3n7z-assembly1_F  TM=4.507E-01  e=3.745E-01  Bacillus anthracis str. Sterne
  2hv2-assembly1_D  TM=2.862E-01  e=1.701E+00  Enterococcus faecalis